Protein AF-A0A9E6ERJ8-F1 (afdb_monomer_lite)

pLDDT: mean 85.19, std 12.67, range [28.55, 97.19]

Sequence (272 aa):
MTNTEGKKEDPISENLYNPLEKAEEVSERLFLAITVMSLLLIVLTEVISTQFNHKELQTITSVLLVLNIIAIASSVALNLFIRLKLFPRAEDARRKDFVSKAFNVHLTSLRTKGYYNNEGHHPSTRIGLSVLENLLYTKRVLQSMIITIRIQALGWLIIFVSIILIRGSSLEVIYAISLVVFSENILVKWARMEWILDKAEKLFDDTYRILQLKLSDDELLPYAIDAFVDYEKDKATASILSSSKVFNKLQPSLDEEWEKIKTNLSRGITKS

Radius of gyration: 24.34 Å; chains: 1; bounding box: 64×36×71 Å

Foldseek 3Di:
DDDPPPPWFQVLCVVAVVVLVVLVVVLVVLLVVLLVLLLVLVVLVVCCVPPHVDPVSVVVSVVSVVVSVVSVVVSVVSVCCSLVPRLVVSLVQVVQQLVCLLVVHDRDPRHIPPALPQPAPHSLLSLLLNLLLVLLLVLQLLVVVLVVLVVQLVVLVVVLVVLVPDPPRDPSSNVSSCCVSPDCRHPVLNVLSVVLNVQSVVLSVVSLVLQQDPDDSVVSNVVSVVSVCSNSVSCSVSSDRRDPVSSVVCVVVSVVVSVVSLVVGPSSDDDD

Structure (mmCIF, N/CA/C/O backbone):
data_AF-A0A9E6ERJ8-F1
#
_entry.id   AF-A0A9E6ERJ8-F1
#
loop_
_atom_site.group_PDB
_atom_site.id
_atom_site.type_symbol
_atom_site.label_atom_id
_atom_site.label_alt_id
_atom_site.label_comp_id
_atom_site.label_asym_id
_atom_site.label_entity_id
_atom_site.label_seq_id
_atom_site.pdbx_PDB_ins_code
_atom_site.Cartn_x
_atom_site.Cartn_y
_atom_site.Cartn_z
_atom_site.occupancy
_atom_site.B_iso_or_equiv
_atom_site.auth_seq_id
_atom_site.auth_comp_id
_atom_site.auth_asym_id
_atom_site.auth_atom_id
_atom_site.pdbx_PDB_model_num
ATOM 1 N N . MET A 1 1 ? 36.459 15.770 -16.730 1.00 32.44 1 MET A N 1
ATOM 2 C CA . MET A 1 1 ? 35.251 16.617 -16.771 1.00 32.44 1 MET A CA 1
ATOM 3 C C . MET A 1 1 ? 34.353 16.144 -15.648 1.00 32.44 1 MET A C 1
ATOM 5 O O . MET A 1 1 ? 33.942 14.995 -15.650 1.00 32.44 1 MET A O 1
ATOM 9 N N . THR A 1 2 ? 34.222 16.962 -14.613 1.00 28.55 2 THR A N 1
ATOM 10 C CA . THR A 1 2 ? 33.497 16.659 -13.376 1.00 28.55 2 THR A CA 1
ATOM 11 C C . THR A 1 2 ? 32.003 16.561 -13.663 1.00 28.55 2 THR A C 1
ATOM 13 O O . THR A 1 2 ? 31.393 17.552 -14.063 1.00 28.55 2 THR A O 1
ATOM 16 N N . ASN A 1 3 ? 31.448 15.359 -13.484 1.00 33.62 3 ASN A N 1
ATOM 17 C CA . ASN A 1 3 ? 30.016 15.085 -13.534 1.00 33.62 3 ASN A CA 1
ATOM 18 C C . ASN A 1 3 ? 29.307 16.009 -12.540 1.00 33.62 3 ASN A C 1
ATOM 20 O O . ASN A 1 3 ? 29.475 15.892 -11.328 1.00 33.62 3 ASN A O 1
ATOM 24 N N . THR A 1 4 ? 28.536 16.953 -13.062 1.00 35.31 4 THR A N 1
ATOM 25 C CA . THR A 1 4 ? 27.504 17.627 -12.286 1.00 35.31 4 THR A CA 1
ATOM 26 C C . THR A 1 4 ? 26.370 16.621 -12.151 1.00 35.31 4 THR A C 1
ATOM 28 O O . THR A 1 4 ? 25.533 16.500 -13.040 1.00 35.31 4 THR A O 1
ATOM 31 N N . GLU A 1 5 ? 26.368 15.840 -11.069 1.00 43.59 5 GLU A N 1
ATOM 32 C CA . GLU A 1 5 ? 25.182 15.084 -10.668 1.00 43.59 5 GLU A CA 1
ATOM 33 C C . GLU A 1 5 ? 24.067 16.098 -10.391 1.00 43.59 5 GLU A C 1
ATOM 35 O O . GLU A 1 5 ? 23.985 16.717 -9.330 1.00 43.59 5 GLU A O 1
ATOM 40 N N . GLY A 1 6 ? 23.254 16.360 -11.416 1.00 49.47 6 GLY A N 1
ATOM 41 C CA . GLY A 1 6 ? 22.090 17.218 -11.307 1.00 49.47 6 GLY A CA 1
ATOM 42 C C . GLY A 1 6 ? 21.167 16.664 -10.229 1.00 49.47 6 GLY A C 1
ATOM 43 O O . GLY A 1 6 ? 20.819 15.484 -10.246 1.00 49.47 6 GLY A O 1
ATOM 44 N N . LYS A 1 7 ? 20.780 17.522 -9.283 1.00 55.53 7 LYS A N 1
ATOM 45 C CA . LYS A 1 7 ? 19.824 17.210 -8.216 1.00 55.53 7 LYS A CA 1
ATOM 46 C C . LYS A 1 7 ? 18.609 16.476 -8.810 1.00 55.53 7 LYS A C 1
ATOM 48 O O . LYS A 1 7 ? 17.955 17.018 -9.701 1.00 55.53 7 LYS A O 1
ATOM 53 N N . LYS A 1 8 ? 18.318 15.252 -8.340 1.00 70.19 8 LYS A N 1
ATOM 54 C CA . LYS A 1 8 ? 17.105 14.511 -8.732 1.00 70.19 8 LYS A CA 1
ATOM 55 C C . LYS A 1 8 ? 15.886 15.372 -8.365 1.00 70.19 8 LYS A C 1
ATOM 57 O O . LYS A 1 8 ? 15.748 15.783 -7.215 1.00 70.19 8 LYS A O 1
ATOM 62 N N . GLU A 1 9 ? 15.032 15.669 -9.341 1.00 77.62 9 GLU A N 1
ATOM 63 C CA . GLU A 1 9 ? 13.796 16.443 -9.148 1.00 77.62 9 GLU A CA 1
ATOM 64 C C . GLU A 1 9 ? 12.605 15.504 -9.363 1.00 77.62 9 GLU A C 1
ATOM 66 O O . GLU A 1 9 ? 12.466 14.925 -10.442 1.00 77.62 9 GLU A O 1
ATOM 71 N N . ASP A 1 10 ? 11.738 15.351 -8.358 1.00 82.50 10 ASP A N 1
ATOM 72 C CA . ASP A 1 10 ? 10.518 14.539 -8.457 1.00 82.50 10 ASP A CA 1
ATOM 73 C C . ASP A 1 10 ? 9.267 15.355 -8.068 1.00 82.50 10 ASP A C 1
ATOM 75 O O . ASP A 1 10 ? 8.730 15.211 -6.964 1.00 82.50 10 ASP A O 1
ATOM 79 N N . PRO A 1 11 ? 8.756 16.208 -8.980 1.00 84.12 11 PRO A N 1
ATOM 80 C CA . PRO A 1 11 ? 7.555 16.999 -8.725 1.00 84.12 11 PRO A CA 1
ATOM 81 C C . PRO A 1 11 ? 6.289 16.139 -8.604 1.00 84.12 11 PRO A C 1
ATOM 83 O O . PRO A 1 11 ? 5.278 16.620 -8.092 1.00 84.12 11 PRO A O 1
ATOM 86 N N . ILE A 1 12 ? 6.302 14.885 -9.073 1.00 84.12 12 ILE A N 1
ATOM 87 C CA . ILE A 1 12 ? 5.176 13.955 -8.915 1.00 84.12 12 ILE A CA 1
ATOM 88 C C . ILE A 1 12 ? 5.114 13.502 -7.457 1.00 84.12 12 ILE A C 1
ATOM 90 O O . ILE A 1 12 ? 4.042 13.524 -6.849 1.00 84.12 12 ILE A O 1
ATOM 94 N N . SER A 1 13 ? 6.261 13.143 -6.876 1.00 83.12 13 SER A N 1
ATOM 95 C CA . SER A 1 13 ? 6.344 12.810 -5.457 1.00 83.12 13 SER A CA 1
ATOM 96 C C . SER A 1 13 ? 5.915 13.990 -4.590 1.00 83.12 13 SER A C 1
ATOM 98 O O . SER A 1 13 ? 5.057 13.842 -3.722 1.00 83.12 13 SER A O 1
ATOM 100 N N . GLU A 1 14 ? 6.455 15.180 -4.862 1.00 84.62 14 GLU A N 1
ATOM 101 C CA . GLU A 1 14 ? 6.184 16.376 -4.062 1.00 84.62 14 GLU A CA 1
ATOM 102 C C . GLU A 1 14 ? 4.718 16.821 -4.115 1.00 84.62 14 GLU A C 1
ATOM 104 O O . GLU A 1 14 ? 4.123 17.102 -3.072 1.00 84.62 14 GLU A O 1
ATOM 109 N N . ASN A 1 15 ? 4.119 16.861 -5.309 1.00 87.31 15 ASN A N 1
ATOM 110 C CA . ASN A 1 15 ? 2.781 17.427 -5.492 1.00 87.31 15 ASN A CA 1
ATOM 111 C C . ASN A 1 15 ? 1.644 16.414 -5.320 1.00 87.31 15 ASN A C 1
ATOM 113 O O . ASN A 1 15 ? 0.512 16.830 -5.076 1.00 87.31 15 ASN A O 1
ATOM 117 N N . LEU A 1 16 ? 1.902 15.109 -5.486 1.00 89.44 16 LEU A N 1
ATOM 118 C CA . LEU A 1 16 ? 0.848 14.085 -5.503 1.00 89.44 16 LEU A CA 1
ATOM 119 C C . LEU A 1 16 ? 1.049 13.003 -4.439 1.00 89.44 16 LEU A C 1
ATOM 121 O O . LEU A 1 16 ? 0.115 12.750 -3.678 1.00 89.44 16 LEU A O 1
ATOM 125 N N . TYR A 1 17 ? 2.243 12.407 -4.326 1.00 88.12 17 TYR A N 1
ATOM 126 C CA . TYR A 1 17 ? 2.475 11.344 -3.334 1.00 88.12 17 TYR A CA 1
ATOM 127 C C . TYR A 1 17 ? 2.588 11.882 -1.900 1.00 88.12 17 TYR A C 1
ATOM 129 O O . TYR A 1 17 ? 2.021 11.278 -0.999 1.00 88.12 17 TYR A O 1
ATOM 137 N N . ASN A 1 18 ? 3.216 13.040 -1.664 1.00 89.00 18 ASN A N 1
ATOM 138 C CA . ASN A 1 18 ? 3.325 13.603 -0.310 1.00 89.00 18 ASN A CA 1
ATOM 139 C C . ASN A 1 18 ? 1.952 13.963 0.307 1.00 89.00 18 ASN A C 1
ATOM 141 O O . ASN A 1 18 ? 1.722 13.638 1.475 1.00 89.00 18 ASN A O 1
ATOM 145 N N . PRO A 1 19 ? 1.014 14.624 -0.408 1.00 90.38 19 PRO A N 1
ATOM 146 C CA . PRO A 1 19 ? -0.344 14.821 0.104 1.00 90.38 19 PRO A CA 1
ATOM 147 C C . PRO A 1 19 ? -1.107 13.510 0.315 1.00 90.38 19 PRO A C 1
ATOM 149 O O . PRO A 1 19 ? -1.861 13.402 1.279 1.00 90.38 19 PRO A O 1
ATOM 152 N N . LEU A 1 20 ? -0.902 12.523 -0.562 1.00 91.62 20 LEU A N 1
ATOM 153 C CA . LEU A 1 20 ? -1.493 11.191 -0.444 1.00 91.62 20 LEU A CA 1
ATOM 154 C C . LEU A 1 20 ? -0.989 10.458 0.812 1.00 91.62 20 LEU A C 1
ATOM 156 O O . LEU A 1 20 ? -1.810 9.981 1.587 1.00 91.62 20 LEU A O 1
ATOM 160 N N . GLU A 1 21 ? 0.321 10.462 1.075 1.00 90.50 21 GLU A N 1
ATOM 161 C CA . GLU A 1 21 ? 0.929 9.868 2.278 1.00 90.50 21 GLU A CA 1
ATOM 162 C C . GLU A 1 21 ? 0.386 10.530 3.551 1.00 90.50 21 GLU A C 1
ATOM 164 O O . GLU A 1 21 ? -0.022 9.847 4.486 1.00 90.50 21 GLU A O 1
ATOM 169 N N . LYS A 1 22 ? 0.270 11.865 3.566 1.00 91.06 22 LYS A N 1
ATOM 170 C CA . LYS A 1 22 ? -0.350 12.588 4.690 1.00 91.06 22 LYS A CA 1
ATOM 171 C C . LYS A 1 22 ? -1.818 12.208 4.894 1.00 91.06 22 LYS A C 1
ATOM 173 O O . LYS A 1 22 ? -2.257 12.094 6.036 1.00 91.06 22 LYS A O 1
ATOM 178 N N . ALA A 1 23 ? -2.585 12.045 3.817 1.00 92.75 23 ALA A N 1
ATOM 179 C CA . ALA A 1 23 ? -3.987 11.649 3.907 1.00 92.75 23 ALA A CA 1
ATOM 180 C C . ALA A 1 23 ? -4.137 10.220 4.456 1.00 92.75 23 ALA A C 1
ATOM 182 O O . ALA A 1 23 ? -5.002 9.992 5.303 1.00 92.75 23 ALA A O 1
ATOM 183 N N . GLU A 1 24 ? -3.274 9.285 4.041 1.00 90.56 24 GLU A N 1
ATOM 184 C CA . GLU A 1 24 ? -3.223 7.939 4.623 1.00 90.56 24 GLU A CA 1
ATOM 185 C C . GLU A 1 24 ? -2.832 7.972 6.105 1.00 90.56 24 GLU A C 1
ATOM 187 O O . GLU A 1 24 ? -3.537 7.379 6.918 1.00 90.56 24 GLU A O 1
ATOM 192 N N . GLU A 1 25 ? -1.802 8.737 6.494 1.00 90.69 25 GLU A N 1
ATOM 193 C CA . GLU A 1 25 ? -1.415 8.886 7.907 1.00 90.69 25 GLU A CA 1
ATOM 194 C C . GLU A 1 25 ? -2.577 9.430 8.768 1.00 90.69 25 GLU A C 1
ATOM 196 O O . GLU A 1 25 ? -2.789 8.981 9.897 1.00 90.69 25 GLU A O 1
ATOM 201 N N . VAL A 1 26 ? -3.354 10.393 8.253 1.00 93.19 26 VAL A N 1
ATOM 202 C CA . VAL A 1 26 ? -4.552 10.916 8.938 1.00 93.19 26 VAL A CA 1
ATOM 203 C C . VAL A 1 26 ? -5.647 9.853 9.027 1.00 93.19 26 VAL A C 1
ATOM 205 O O . VAL A 1 26 ? -6.258 9.713 10.088 1.00 93.19 26 VAL A O 1
ATOM 208 N N . SER A 1 27 ? -5.880 9.091 7.955 1.00 92.12 27 SER A N 1
ATOM 209 C CA . SER A 1 27 ? -6.861 8.001 7.940 1.00 92.12 27 SER A CA 1
ATOM 210 C C . SER A 1 27 ? -6.525 6.921 8.974 1.00 92.12 27 SER A C 1
ATOM 212 O O . SER A 1 27 ? -7.392 6.522 9.754 1.00 92.12 27 SER A O 1
ATOM 214 N N . GLU A 1 28 ? -5.254 6.518 9.066 1.00 89.62 28 GLU A N 1
ATOM 215 C CA . GLU A 1 28 ? -4.777 5.535 10.045 1.00 89.62 28 GLU A CA 1
ATOM 216 C C . GLU A 1 28 ? -4.959 6.025 11.492 1.00 89.62 28 GLU A C 1
ATOM 218 O O . GLU A 1 28 ? -5.452 5.286 12.348 1.00 89.62 28 GLU A O 1
ATOM 223 N N . ARG A 1 29 ? -4.629 7.294 11.778 1.00 91.69 29 ARG A N 1
ATOM 224 C CA . ARG A 1 29 ? -4.840 7.889 13.113 1.00 91.69 29 ARG A CA 1
ATOM 225 C C . ARG A 1 29 ? -6.318 7.997 13.469 1.00 91.69 29 ARG A C 1
ATOM 227 O O . ARG A 1 29 ? -6.689 7.721 14.609 1.00 91.69 29 ARG A O 1
ATOM 234 N N . LEU A 1 30 ? -7.157 8.385 12.510 1.00 92.69 30 LEU A N 1
ATOM 235 C CA . LEU A 1 30 ? -8.602 8.468 12.700 1.00 92.69 30 LEU A CA 1
ATOM 236 C C . LEU A 1 30 ? -9.193 7.085 12.994 1.00 92.69 30 LEU A C 1
ATOM 238 O O . LEU A 1 30 ? -9.986 6.950 13.921 1.00 92.69 30 LEU A O 1
ATOM 242 N N . PHE A 1 31 ? -8.759 6.050 12.272 1.00 90.62 31 PHE A N 1
ATOM 243 C CA . PHE A 1 31 ? -9.162 4.669 12.531 1.00 90.62 31 PHE A CA 1
ATOM 244 C C . PHE A 1 31 ? -8.784 4.204 13.945 1.00 90.62 31 PHE A C 1
ATOM 246 O O . PHE A 1 31 ? -9.606 3.597 14.638 1.00 90.62 31 PHE A O 1
ATOM 253 N N . LEU A 1 32 ? -7.570 4.523 14.407 1.00 88.94 32 LEU A N 1
ATOM 254 C CA . LEU A 1 32 ? -7.149 4.204 15.772 1.00 88.94 32 LEU A CA 1
ATOM 255 C C . LEU A 1 32 ? -8.014 4.933 16.812 1.00 88.94 32 LEU A C 1
ATOM 257 O O . LEU A 1 32 ? -8.473 4.310 17.767 1.00 88.94 32 LEU A O 1
ATOM 261 N N . ALA A 1 33 ? -8.282 6.226 16.611 1.00 91.81 33 ALA A N 1
ATOM 262 C CA . ALA A 1 33 ? -9.131 7.011 17.506 1.00 91.81 33 ALA A CA 1
ATOM 263 C C . ALA A 1 33 ? -10.563 6.451 17.585 1.00 91.81 33 ALA A C 1
ATOM 265 O O . ALA A 1 33 ? -11.098 6.300 18.682 1.00 91.81 33 ALA A O 1
ATOM 266 N N . ILE A 1 34 ? -11.150 6.077 16.443 1.00 92.00 34 ILE A N 1
ATOM 267 C CA . ILE A 1 34 ? -12.462 5.415 16.354 1.00 92.00 34 ILE A CA 1
ATOM 268 C C . ILE A 1 34 ? -12.449 4.089 17.110 1.00 92.00 34 ILE A C 1
ATOM 270 O O . ILE A 1 34 ? -13.371 3.800 17.870 1.00 92.00 34 ILE A O 1
ATOM 274 N N . THR A 1 35 ? -11.401 3.285 16.929 1.00 89.00 35 THR A N 1
ATOM 275 C CA . THR A 1 35 ? -11.266 1.983 17.590 1.00 89.00 35 THR A CA 1
ATOM 276 C C . THR A 1 35 ? -11.238 2.142 19.108 1.00 89.00 35 THR A C 1
ATOM 278 O O . THR A 1 35 ? -12.021 1.507 19.813 1.00 89.00 35 THR A O 1
ATOM 281 N N . VAL A 1 36 ? -10.391 3.041 19.617 1.00 90.12 36 VAL A N 1
ATOM 282 C CA . VAL A 1 36 ? -10.291 3.324 21.056 1.00 90.12 36 VAL A CA 1
ATOM 283 C C . VAL A 1 36 ? -11.614 3.867 21.597 1.00 90.12 36 VAL A C 1
ATOM 285 O O . VAL A 1 36 ? -12.097 3.381 22.615 1.00 90.12 36 VAL A O 1
ATOM 288 N N . MET A 1 37 ? -12.239 4.821 20.902 1.00 90.25 37 MET A N 1
ATOM 289 C CA . MET A 1 37 ? -13.529 5.388 21.305 1.00 90.25 37 MET A CA 1
ATOM 290 C C . MET A 1 37 ? -14.642 4.332 21.329 1.00 90.25 37 MET A C 1
ATOM 292 O O . MET A 1 37 ? -15.457 4.325 22.247 1.00 90.25 37 MET A O 1
ATOM 296 N N . SER A 1 38 ? -14.649 3.407 20.366 1.00 89.75 38 SER A N 1
ATOM 297 C CA . SER A 1 38 ? -15.620 2.310 20.298 1.00 89.75 38 SER A CA 1
ATOM 298 C C . SER A 1 38 ? -15.464 1.340 21.468 1.00 89.75 38 SER A C 1
ATOM 300 O O . SER A 1 38 ? -16.454 0.978 22.096 1.00 89.75 38 SER A O 1
ATOM 302 N N . LEU A 1 39 ? -14.229 0.967 21.813 1.00 86.69 39 LEU A N 1
ATOM 303 C CA . LEU A 1 39 ? -13.960 0.113 22.973 1.00 86.69 39 LEU A CA 1
ATOM 304 C C . LEU A 1 39 ? -14.333 0.809 24.290 1.00 86.69 39 LEU A C 1
ATOM 306 O O . LEU A 1 39 ? -14.952 0.192 25.153 1.00 86.69 39 LEU A O 1
ATOM 310 N N . LEU A 1 40 ? -14.017 2.102 24.429 1.00 88.06 40 LEU A N 1
ATOM 311 C CA . LEU A 1 40 ? -14.407 2.897 25.598 1.00 88.06 40 LEU A CA 1
ATOM 312 C C . LEU A 1 40 ? -15.930 2.968 25.759 1.00 88.06 40 LEU A C 1
ATOM 314 O O . LEU A 1 40 ? -16.428 2.836 26.873 1.00 88.06 40 LEU A O 1
ATOM 318 N N . LEU A 1 41 ? -16.673 3.142 24.662 1.00 89.19 41 LEU A N 1
ATOM 319 C CA . LEU A 1 41 ? -18.137 3.168 24.682 1.00 89.19 41 LEU A CA 1
ATOM 320 C C . LEU A 1 41 ? -18.744 1.855 25.186 1.00 89.19 41 LEU A C 1
ATOM 322 O O . LEU A 1 41 ? -19.710 1.902 25.946 1.00 89.19 41 LEU A O 1
ATOM 326 N N . ILE A 1 42 ? -18.174 0.706 24.811 1.00 86.62 42 ILE A N 1
ATOM 327 C CA . ILE A 1 42 ? -18.633 -0.607 25.293 1.00 86.62 42 ILE A CA 1
ATOM 328 C C . ILE A 1 42 ? -18.454 -0.693 26.812 1.00 86.62 42 ILE A C 1
ATOM 330 O O . ILE A 1 42 ? -19.415 -0.955 27.532 1.00 86.62 42 ILE A O 1
ATOM 334 N N . VAL A 1 43 ? -17.258 -0.362 27.311 1.00 83.44 43 VAL A N 1
ATOM 335 C CA . VAL A 1 43 ? -16.961 -0.394 28.753 1.00 83.44 43 VAL A CA 1
ATOM 336 C C . VAL A 1 43 ? -17.866 0.564 29.533 1.00 83.44 43 VAL A C 1
ATOM 338 O O . VAL A 1 43 ? -18.419 0.189 30.565 1.00 83.44 43 VAL A O 1
ATOM 341 N N . LEU A 1 44 ? -18.061 1.793 29.045 1.00 84.31 44 LEU A N 1
ATOM 342 C CA . LEU A 1 44 ? -18.938 2.771 29.696 1.00 84.31 44 LEU A CA 1
ATOM 343 C C . LEU A 1 44 ? -20.393 2.293 29.741 1.00 84.31 44 LEU A C 1
ATOM 345 O O . LEU A 1 44 ? -21.057 2.460 30.764 1.00 84.31 44 LEU A O 1
ATOM 349 N N . THR A 1 45 ? -20.879 1.673 28.666 1.00 82.25 45 THR A N 1
ATOM 350 C CA . THR A 1 45 ? -22.250 1.148 28.597 1.00 82.25 45 THR A CA 1
ATOM 351 C C . THR A 1 45 ? -22.454 0.010 29.599 1.00 82.25 45 THR A C 1
ATOM 353 O O . THR A 1 45 ? -23.452 -0.004 30.322 1.00 82.25 45 THR A O 1
ATOM 356 N N . GLU A 1 46 ? -21.479 -0.891 29.721 1.00 78.69 46 GLU A N 1
ATOM 357 C CA . GLU A 1 46 ? -21.516 -1.994 30.685 1.00 78.69 46 GLU A CA 1
ATOM 358 C C . GLU A 1 46 ? -21.493 -1.487 32.141 1.00 78.69 46 GLU A C 1
ATOM 360 O O . GLU A 1 46 ? -22.311 -1.912 32.964 1.00 78.69 46 GLU A O 1
ATOM 365 N N . VAL A 1 47 ? -20.652 -0.495 32.458 1.00 74.44 47 VAL A N 1
ATOM 366 C CA . VAL A 1 47 ? -20.602 0.146 33.790 1.00 74.44 47 VAL A CA 1
ATOM 367 C C . VAL A 1 47 ? -21.922 0.846 34.139 1.00 74.44 47 VAL A C 1
ATOM 369 O O . VAL A 1 47 ? -22.420 0.709 35.260 1.00 74.44 47 VAL A O 1
ATOM 372 N N . ILE A 1 48 ? -22.525 1.568 33.188 1.00 74.19 48 ILE A N 1
ATOM 373 C CA . ILE A 1 48 ? -23.825 2.230 33.389 1.00 74.19 48 ILE A CA 1
ATOM 374 C C . ILE A 1 48 ? -24.915 1.195 33.675 1.00 74.19 48 ILE A C 1
ATOM 376 O O . ILE A 1 48 ? -25.721 1.394 34.583 1.00 74.19 48 ILE A O 1
ATOM 380 N N . SER A 1 49 ? -24.923 0.081 32.936 1.00 70.00 49 SER A N 1
ATOM 381 C CA . SER A 1 49 ? -25.927 -0.974 33.107 1.00 70.00 49 SER A CA 1
ATOM 382 C C . SER A 1 49 ? -25.852 -1.681 34.467 1.00 70.00 49 SER A C 1
ATOM 384 O O . SER A 1 49 ? -26.870 -2.166 34.957 1.00 70.00 49 SER A O 1
ATOM 386 N N . THR A 1 50 ? -24.671 -1.716 35.096 1.00 69.56 50 THR A N 1
ATOM 387 C CA . THR A 1 50 ? -24.409 -2.528 36.294 1.00 69.56 50 THR A CA 1
ATOM 388 C C . THR A 1 50 ? -24.372 -1.743 37.602 1.00 69.56 50 THR A C 1
ATOM 390 O O . THR A 1 50 ? -24.724 -2.313 38.633 1.00 69.56 50 THR A O 1
ATOM 393 N N . GLN A 1 51 ? -23.957 -0.468 37.606 1.00 61.94 51 GLN A N 1
ATOM 394 C CA . GLN A 1 51 ? -23.681 0.238 38.869 1.00 61.94 51 GLN A CA 1
ATOM 395 C C . GLN A 1 51 ? -24.404 1.570 39.076 1.00 61.94 51 GLN A C 1
ATOM 397 O O . GLN A 1 51 ? -24.586 1.967 40.226 1.00 61.94 51 GLN A O 1
ATOM 402 N N . PHE A 1 52 ? -24.847 2.267 38.025 1.00 59.91 52 PHE A N 1
ATOM 403 C CA . PHE A 1 52 ? -25.291 3.654 38.181 1.00 59.91 52 PHE A CA 1
ATOM 404 C C . PHE A 1 52 ? -26.389 4.056 37.192 1.00 59.91 52 PHE A C 1
ATOM 406 O O . PHE A 1 52 ? -26.128 4.337 36.025 1.00 59.91 52 PHE A O 1
ATOM 413 N N . ASN A 1 53 ? -27.621 4.217 37.684 1.00 64.06 53 ASN A N 1
ATOM 414 C CA . ASN A 1 53 ? -28.728 4.797 36.913 1.00 64.06 53 ASN A CA 1
ATOM 415 C C . ASN A 1 53 ? -28.647 6.343 36.889 1.00 64.06 53 ASN A C 1
ATOM 417 O O . ASN A 1 53 ? -29.603 7.051 37.210 1.00 64.06 53 ASN A O 1
ATOM 421 N N . HIS A 1 54 ? -27.464 6.886 36.584 1.00 71.19 54 HIS A N 1
ATOM 422 C CA . HIS A 1 54 ? -27.219 8.327 36.537 1.00 71.19 54 HIS A CA 1
ATOM 423 C C . HIS A 1 54 ? -27.512 8.877 35.136 1.00 71.19 54 HIS A C 1
ATOM 425 O O . HIS A 1 54 ? -26.820 8.577 34.163 1.00 71.19 54 HIS A O 1
ATOM 431 N N . LYS A 1 55 ? -28.523 9.747 35.049 1.00 80.56 55 LYS A N 1
ATOM 432 C CA . LYS A 1 55 ? -28.980 10.408 33.813 1.00 80.56 55 LYS A CA 1
ATOM 433 C C . LYS A 1 55 ? -27.865 11.173 33.072 1.00 80.56 55 LYS A C 1
ATOM 435 O O . LYS A 1 55 ? -27.877 11.265 31.845 1.00 80.56 55 LYS A O 1
ATOM 440 N N . GLU A 1 56 ? -26.883 11.695 33.804 1.00 79.50 56 GLU A N 1
ATOM 441 C CA . GLU A 1 56 ? -25.725 12.404 33.242 1.00 79.50 56 GLU A CA 1
ATOM 442 C C . GLU A 1 56 ? -24.797 11.467 32.452 1.00 79.50 56 GLU A C 1
ATOM 444 O O . GLU A 1 56 ? -24.450 11.770 31.310 1.00 79.50 56 GLU A O 1
ATOM 449 N N . LEU A 1 57 ? -24.475 10.286 32.994 1.00 78.88 57 LEU A N 1
ATOM 450 C CA . LEU A 1 57 ? -23.637 9.284 32.320 1.00 78.88 57 LEU A CA 1
ATOM 451 C C . LEU A 1 57 ? -24.294 8.744 31.039 1.00 78.88 57 LEU A C 1
ATOM 453 O O . LEU A 1 57 ? -23.618 8.553 30.026 1.00 78.88 57 LEU A O 1
ATOM 457 N N . GLN A 1 58 ? -25.619 8.568 31.047 1.00 82.19 58 GLN A N 1
ATOM 458 C CA . GLN A 1 58 ? -26.383 8.190 29.849 1.00 82.19 58 GLN A CA 1
ATOM 459 C C . GLN A 1 58 ? -26.308 9.267 28.757 1.00 82.19 58 GLN A C 1
ATOM 461 O O . GLN A 1 58 ? -26.154 8.954 27.573 1.00 82.19 58 GLN A O 1
ATOM 466 N N . THR A 1 59 ? -26.366 10.543 29.153 1.00 86.38 59 THR A N 1
ATOM 467 C CA . THR A 1 59 ? -26.261 11.677 28.224 1.00 86.38 59 THR A CA 1
ATOM 468 C C . THR A 1 59 ? -24.867 11.736 27.599 1.00 86.38 59 THR A C 1
ATOM 470 O O . THR A 1 59 ? -24.750 11.812 26.377 1.00 86.38 59 THR A O 1
ATOM 473 N N . ILE A 1 60 ? -23.808 11.619 28.409 1.00 86.62 60 ILE A N 1
ATOM 474 C CA . ILE A 1 60 ? -22.414 11.602 27.933 1.00 86.62 60 ILE A CA 1
ATOM 475 C C . ILE A 1 60 ? -22.188 10.449 26.947 1.00 86.62 60 ILE A C 1
ATOM 477 O O . ILE A 1 60 ? -21.641 10.662 25.866 1.00 86.62 60 ILE A O 1
ATOM 481 N N . THR A 1 61 ? -22.658 9.246 27.279 1.00 86.88 61 THR A N 1
ATOM 482 C CA . THR A 1 61 ? -22.502 8.058 26.422 1.00 86.88 61 THR A CA 1
ATOM 483 C C . THR A 1 61 ? -23.219 8.229 25.085 1.00 86.88 61 THR A C 1
ATOM 485 O O . THR A 1 61 ? -22.659 7.908 24.039 1.00 86.88 61 THR A O 1
ATOM 488 N N . SER A 1 62 ? -24.418 8.820 25.092 1.00 88.38 62 SER A N 1
ATOM 489 C CA . SER A 1 62 ? -25.171 9.117 23.866 1.00 88.38 62 SER A CA 1
ATOM 490 C C . SER A 1 62 ? -24.441 10.126 22.973 1.00 88.38 62 SER A C 1
ATOM 492 O O . SER A 1 62 ? -24.358 9.935 21.761 1.00 88.38 62 SER A O 1
ATOM 494 N N . VAL A 1 63 ? -23.863 11.180 23.561 1.00 91.31 63 VAL A N 1
ATOM 495 C CA . VAL A 1 63 ? -23.063 12.169 22.820 1.00 91.31 63 VAL A CA 1
ATOM 496 C C . VAL A 1 63 ? -21.816 11.520 22.216 1.00 91.31 63 VAL A C 1
ATOM 498 O O . VAL A 1 63 ? -21.544 11.708 21.031 1.00 91.31 63 VAL A O 1
ATOM 501 N N . LEU A 1 64 ? -21.082 10.720 22.995 1.00 91.38 64 LEU A N 1
ATOM 502 C CA . LEU A 1 64 ? -19.901 9.999 22.514 1.00 91.38 64 LEU A CA 1
ATOM 503 C C . LEU A 1 64 ? -20.245 9.019 21.384 1.00 91.38 64 LEU A C 1
ATOM 505 O O . LEU A 1 64 ? -19.494 8.925 20.416 1.00 91.38 64 LEU A O 1
ATOM 509 N N . LEU A 1 65 ? -21.392 8.340 21.463 1.00 91.44 65 LEU A N 1
ATOM 510 C CA . LEU A 1 65 ? -21.874 7.461 20.399 1.00 91.44 65 LEU A CA 1
ATOM 511 C C . LEU A 1 65 ? -22.116 8.236 19.097 1.00 91.44 65 LEU A C 1
ATOM 513 O O . LEU A 1 65 ? -21.640 7.820 18.042 1.00 91.44 65 LEU A O 1
ATOM 517 N N . VAL A 1 66 ? -22.806 9.380 19.163 1.00 94.19 66 VAL A N 1
ATOM 518 C CA . VAL A 1 66 ? -23.049 10.234 17.987 1.00 94.19 66 VAL A CA 1
ATOM 519 C C . VAL A 1 66 ? -21.731 10.722 17.383 1.00 94.19 66 VAL A C 1
ATOM 521 O O . VAL A 1 66 ? -21.549 10.644 16.167 1.00 94.19 66 VAL A O 1
ATOM 524 N N . LEU A 1 67 ? -20.784 11.170 18.214 1.00 94.44 67 LEU A N 1
ATOM 525 C CA . LEU A 1 67 ? -19.458 11.589 17.751 1.00 94.44 67 LEU A CA 1
ATOM 526 C C . LEU A 1 67 ? -18.694 10.442 17.079 1.00 94.44 67 LEU A C 1
ATOM 528 O O . LEU A 1 67 ? -18.076 10.656 16.037 1.00 94.44 67 LEU A O 1
ATOM 532 N N . ASN A 1 68 ? -18.775 9.227 17.625 1.00 92.44 68 ASN A N 1
ATOM 533 C CA . ASN A 1 68 ? -18.141 8.051 17.037 1.00 92.44 68 ASN A CA 1
ATOM 534 C C . ASN A 1 68 ? -18.748 7.707 15.665 1.00 92.44 68 ASN A C 1
ATOM 536 O O . ASN A 1 68 ? -18.019 7.490 14.701 1.00 92.44 68 ASN A O 1
ATOM 540 N N . ILE A 1 69 ? -20.078 7.755 15.528 1.00 93.12 69 ILE A N 1
ATOM 541 C CA . ILE A 1 69 ? -20.758 7.537 14.239 1.00 93.12 69 ILE A CA 1
ATOM 542 C C . ILE A 1 69 ? -20.300 8.566 13.195 1.00 93.12 69 ILE A C 1
ATOM 544 O O . ILE A 1 69 ? -19.982 8.200 12.061 1.00 93.12 69 ILE A O 1
ATOM 548 N N . ILE A 1 70 ? -20.211 9.845 13.574 1.00 95.56 70 ILE A N 1
ATOM 549 C CA . ILE A 1 70 ? -19.707 10.910 12.692 1.00 95.56 70 ILE A CA 1
ATOM 550 C C . ILE A 1 70 ? -18.246 10.645 12.303 1.00 95.56 70 ILE A C 1
ATOM 552 O O . ILE A 1 70 ? -17.882 10.808 11.135 1.00 95.56 70 ILE A O 1
ATOM 556 N N . ALA A 1 71 ? -17.408 10.210 13.247 1.00 94.12 71 ALA A N 1
ATOM 557 C CA . ALA A 1 71 ? -16.012 9.874 12.985 1.00 94.12 71 ALA A CA 1
ATOM 558 C C . ALA A 1 71 ? -15.880 8.694 12.007 1.00 94.12 71 ALA A C 1
ATOM 560 O O . ALA A 1 71 ? -15.104 8.782 11.054 1.00 94.12 71 ALA A O 1
ATOM 561 N N . ILE A 1 72 ? -16.682 7.636 12.174 1.00 92.56 72 ILE A N 1
ATOM 562 C CA . ILE A 1 72 ? -16.742 6.490 11.253 1.00 92.56 72 ILE A CA 1
ATOM 563 C C . ILE A 1 72 ? -17.138 6.951 9.849 1.00 92.56 72 ILE A C 1
ATOM 565 O O . ILE A 1 72 ? -16.431 6.651 8.886 1.00 92.56 72 ILE A O 1
ATOM 569 N N . ALA A 1 73 ? -18.218 7.727 9.719 1.00 93.81 73 ALA A N 1
ATOM 570 C CA . ALA A 1 73 ? -18.659 8.253 8.427 1.00 93.81 73 ALA A CA 1
ATOM 571 C C . ALA A 1 73 ? -17.574 9.116 7.758 1.00 93.81 73 ALA A C 1
ATOM 573 O O . ALA A 1 73 ? -17.313 8.983 6.560 1.00 93.81 73 ALA A O 1
ATOM 574 N N . SER A 1 74 ? -16.887 9.949 8.544 1.00 94.00 74 SER A N 1
ATOM 575 C CA . SER A 1 74 ? -15.774 10.782 8.075 1.00 94.00 74 SER A CA 1
ATOM 576 C C . SER A 1 74 ? -14.585 9.937 7.607 1.00 94.00 74 SER A C 1
ATOM 578 O O . SER A 1 74 ? -13.990 10.233 6.572 1.00 94.00 74 SER A O 1
ATOM 580 N N . SER A 1 75 ? -14.264 8.856 8.325 1.00 92.81 75 SER A N 1
ATOM 581 C CA . SER A 1 75 ? -13.207 7.912 7.949 1.00 92.81 75 SER A CA 1
ATOM 582 C C . SER A 1 75 ? -13.528 7.195 6.638 1.00 92.81 75 SER A C 1
ATOM 584 O O . SER A 1 75 ? -12.667 7.100 5.763 1.00 92.81 75 SER A O 1
ATOM 586 N N . VAL A 1 76 ? -14.775 6.754 6.446 1.00 92.44 76 VAL A N 1
ATOM 587 C CA . VAL A 1 76 ? -15.220 6.145 5.183 1.00 92.44 76 VAL A CA 1
ATOM 588 C C . VAL A 1 76 ? -15.106 7.144 4.029 1.00 92.44 76 VAL A C 1
ATOM 590 O O . VAL A 1 76 ? -14.522 6.818 2.996 1.00 92.44 76 VAL A O 1
ATOM 593 N N . ALA A 1 77 ? -15.597 8.374 4.204 1.00 94.50 77 ALA A N 1
ATOM 594 C CA . ALA A 1 77 ? -15.510 9.413 3.179 1.00 94.50 77 ALA A CA 1
ATOM 595 C C . ALA A 1 77 ? -14.054 9.747 2.808 1.00 94.50 77 ALA A C 1
ATOM 597 O O . ALA A 1 77 ? -13.727 9.849 1.623 1.00 94.50 77 ALA A O 1
ATOM 598 N N . LEU A 1 78 ? -13.168 9.861 3.804 1.00 94.12 78 LEU A N 1
ATOM 599 C CA . LEU A 1 78 ? -11.740 10.093 3.591 1.00 94.12 78 LEU A CA 1
ATOM 600 C C . LEU A 1 78 ? -11.093 8.938 2.817 1.00 94.12 78 LEU A C 1
ATOM 602 O O . LEU A 1 78 ? -10.396 9.184 1.835 1.00 94.12 78 LEU A O 1
ATOM 606 N N . ASN A 1 79 ? -11.358 7.687 3.202 1.00 91.06 79 ASN A N 1
ATOM 607 C CA . ASN A 1 79 ? -10.821 6.516 2.505 1.00 91.06 79 ASN A CA 1
ATOM 608 C C . ASN A 1 79 ? -11.313 6.428 1.055 1.00 91.06 79 ASN A C 1
ATOM 610 O O . ASN A 1 79 ? -10.519 6.162 0.153 1.00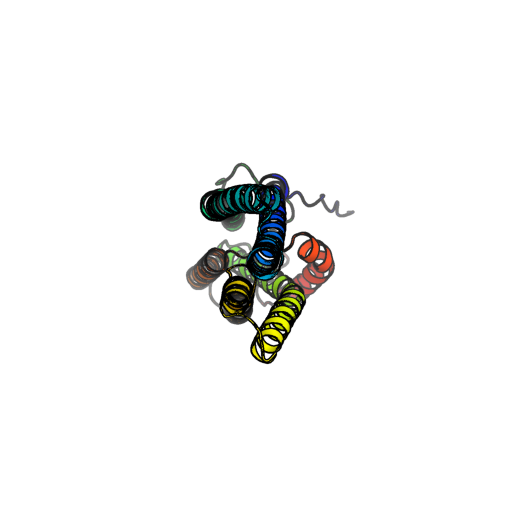 91.06 79 ASN A O 1
ATOM 614 N N . LEU A 1 80 ? -12.590 6.724 0.796 1.00 92.62 80 LEU A N 1
ATOM 615 C CA . LEU A 1 80 ? -13.115 6.802 -0.570 1.00 92.62 80 LEU A CA 1
ATOM 616 C C . LEU A 1 80 ? -12.431 7.910 -1.375 1.00 92.62 80 LEU A C 1
ATOM 618 O O . LEU A 1 80 ? -12.065 7.693 -2.528 1.00 92.62 80 LEU A O 1
ATOM 622 N N . PHE A 1 81 ? -12.209 9.082 -0.780 1.00 93.94 81 PHE A N 1
ATOM 623 C CA . PHE A 1 81 ? -11.498 10.173 -1.443 1.00 93.94 81 PHE A CA 1
ATOM 624 C C . PHE A 1 81 ? -10.045 9.800 -1.770 1.00 93.94 81 PHE A C 1
ATOM 626 O O . PHE A 1 81 ? -9.583 10.031 -2.891 1.00 93.94 81 PHE A O 1
ATOM 633 N N . ILE A 1 82 ? -9.341 9.158 -0.835 1.00 92.00 82 ILE A N 1
ATOM 634 C CA . ILE A 1 82 ? -7.985 8.642 -1.049 1.00 92.00 82 ILE A CA 1
ATOM 635 C C . ILE A 1 82 ? -7.977 7.654 -2.224 1.00 92.00 82 ILE A C 1
ATOM 637 O O . ILE A 1 82 ? -7.254 7.876 -3.198 1.00 92.00 82 ILE A O 1
ATOM 641 N N . ARG A 1 83 ? -8.823 6.615 -2.181 1.00 88.88 83 ARG A N 1
ATOM 642 C CA . ARG A 1 83 ? -8.826 5.527 -3.175 1.00 88.88 83 ARG A CA 1
ATOM 643 C C . ARG A 1 83 ? -9.335 5.943 -4.551 1.00 88.88 83 ARG A C 1
ATOM 645 O O . ARG A 1 83 ? -8.826 5.456 -5.553 1.00 88.88 83 ARG A O 1
ATOM 652 N N . LEU A 1 84 ? -10.327 6.829 -4.624 1.00 90.81 84 LEU A N 1
ATOM 653 C CA . LEU A 1 84 ? -10.981 7.186 -5.889 1.00 90.81 84 LEU A CA 1
ATOM 654 C C . LEU A 1 84 ? -10.425 8.460 -6.529 1.00 90.81 84 LEU A C 1
ATOM 656 O O . LEU A 1 84 ? -10.698 8.713 -7.704 1.00 90.81 84 LEU A O 1
ATOM 660 N N . LYS A 1 85 ? -9.683 9.292 -5.784 1.00 91.81 85 LYS A N 1
ATOM 661 C CA . LYS A 1 85 ? -9.160 10.569 -6.297 1.00 91.81 85 LYS A CA 1
ATOM 662 C C . LYS A 1 85 ? -7.658 10.713 -6.143 1.00 91.81 85 LYS A C 1
ATOM 664 O O . LYS A 1 85 ? -6.991 10.947 -7.147 1.00 91.81 85 LYS A O 1
ATOM 669 N N . LEU A 1 86 ? -7.124 10.608 -4.927 1.00 91.19 86 LEU A N 1
ATOM 670 C CA . LEU A 1 86 ? -5.706 10.901 -4.694 1.00 91.19 86 LEU A CA 1
ATOM 671 C C . LEU A 1 86 ? -4.799 9.824 -5.294 1.00 91.19 86 LEU A C 1
ATOM 673 O O . LEU A 1 86 ? -3.901 10.150 -6.070 1.00 91.19 86 LEU A O 1
ATOM 677 N N . PHE A 1 87 ? -5.084 8.555 -5.000 1.00 89.81 87 PHE A N 1
ATOM 678 C CA . PHE A 1 87 ? -4.280 7.428 -5.468 1.00 89.81 87 PHE A CA 1
ATOM 679 C C . PHE A 1 87 ? -4.268 7.316 -7.005 1.00 89.81 87 PHE A C 1
ATOM 681 O O . PHE A 1 87 ? -3.182 7.356 -7.587 1.00 89.81 87 PHE A O 1
ATOM 688 N N . PRO A 1 88 ? -5.422 7.310 -7.714 1.00 90.75 88 PRO A N 1
ATOM 689 C CA . PRO A 1 88 ? -5.420 7.193 -9.172 1.00 90.75 88 PRO A CA 1
ATOM 690 C C . PRO A 1 88 ? -4.753 8.385 -9.862 1.00 90.75 88 PRO A C 1
ATOM 692 O O . PRO A 1 88 ? -4.144 8.224 -10.915 1.00 90.75 88 PRO A O 1
ATOM 695 N N . ARG A 1 89 ? -4.837 9.585 -9.272 1.00 90.81 89 ARG A N 1
ATOM 696 C CA . ARG A 1 89 ? -4.187 10.786 -9.808 1.00 90.81 89 ARG A CA 1
ATOM 697 C C . ARG A 1 89 ? -2.663 10.713 -9.697 1.00 90.81 89 ARG A C 1
ATOM 699 O O . ARG A 1 89 ? -1.981 11.136 -10.629 1.00 90.81 89 ARG A O 1
ATOM 706 N N . ALA A 1 90 ? -2.140 10.210 -8.579 1.00 90.31 90 ALA A N 1
ATOM 707 C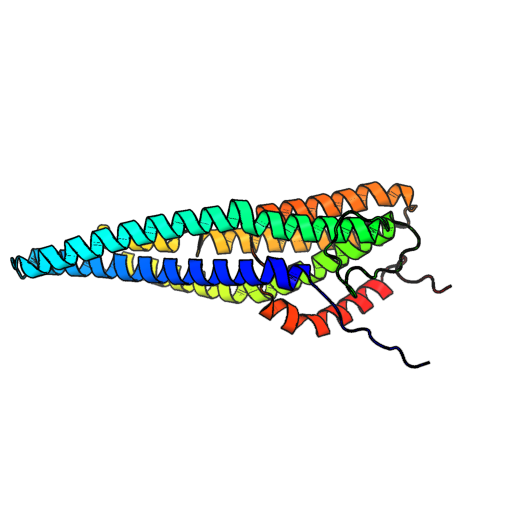 CA . ALA A 1 90 ? -0.703 10.023 -8.384 1.00 90.31 90 ALA A CA 1
ATOM 708 C C . ALA A 1 90 ? -0.143 8.964 -9.350 1.00 90.31 90 ALA A C 1
ATOM 710 O O . ALA A 1 90 ? 0.831 9.235 -10.055 1.00 90.31 90 ALA A O 1
ATOM 711 N N . GLU A 1 91 ? -0.813 7.812 -9.455 1.00 89.19 91 GLU A N 1
ATOM 712 C CA . GLU A 1 91 ? -0.415 6.734 -10.370 1.00 89.19 91 GLU A CA 1
ATOM 713 C C . GLU A 1 91 ? -0.522 7.156 -11.843 1.00 89.19 91 GLU A C 1
ATOM 715 O O . GLU A 1 91 ? 0.403 6.918 -12.614 1.00 89.19 91 GLU A O 1
ATOM 720 N N . ASP A 1 92 ? -1.589 7.856 -12.253 1.00 90.62 92 ASP A N 1
ATOM 721 C CA . ASP A 1 92 ? -1.722 8.336 -13.637 1.00 90.62 92 ASP A CA 1
ATOM 722 C C . ASP A 1 92 ? -0.593 9.299 -14.029 1.00 90.62 92 ASP A C 1
ATOM 724 O O . ASP A 1 92 ? -0.038 9.194 -15.125 1.00 90.62 92 ASP A O 1
ATOM 728 N N . ALA A 1 93 ? -0.204 10.206 -13.128 1.00 90.31 93 ALA A N 1
ATOM 729 C CA . ALA A 1 93 ? 0.922 11.103 -13.367 1.00 90.31 93 ALA A CA 1
ATOM 730 C C . ALA A 1 93 ? 2.246 10.333 -13.501 1.00 90.31 93 ALA A C 1
ATOM 732 O O . ALA A 1 93 ? 3.007 10.599 -14.435 1.00 90.31 93 ALA A O 1
ATOM 733 N N . ARG A 1 94 ? 2.503 9.356 -12.617 1.00 89.38 94 ARG A N 1
ATOM 734 C CA . ARG A 1 94 ? 3.720 8.528 -12.650 1.00 89.38 94 ARG A CA 1
ATOM 735 C C . ARG A 1 94 ? 3.792 7.679 -13.921 1.00 89.38 94 ARG A C 1
ATOM 737 O O . ARG A 1 94 ? 4.820 7.679 -14.594 1.00 89.38 94 ARG A O 1
ATOM 744 N N . ARG A 1 95 ? 2.684 7.046 -14.308 1.00 90.44 95 ARG A N 1
ATOM 745 C CA . ARG A 1 95 ? 2.566 6.262 -15.543 1.00 90.44 95 ARG A CA 1
ATOM 746 C C . ARG A 1 95 ? 2.803 7.117 -16.789 1.00 90.44 95 ARG A C 1
ATOM 748 O O . ARG A 1 95 ? 3.522 6.706 -17.697 1.00 90.44 95 ARG A O 1
ATOM 755 N N . LYS A 1 96 ? 2.236 8.328 -16.846 1.00 90.69 96 LYS A N 1
ATOM 756 C CA . LYS A 1 96 ? 2.458 9.258 -17.967 1.00 90.69 96 LYS A CA 1
ATOM 757 C C . LYS A 1 96 ? 3.909 9.721 -18.063 1.00 90.69 96 LYS A C 1
ATOM 759 O O . LYS A 1 96 ? 4.405 9.865 -19.180 1.00 90.69 96 LYS A O 1
ATOM 764 N N . ASP A 1 97 ? 4.586 9.950 -16.939 1.00 89.38 97 ASP A N 1
ATOM 765 C CA . ASP A 1 97 ? 6.017 10.285 -16.918 1.00 89.38 97 ASP A CA 1
ATOM 766 C C . ASP A 1 97 ? 6.877 9.105 -17.390 1.00 89.38 97 ASP A C 1
ATOM 768 O O . ASP A 1 97 ? 7.742 9.289 -18.247 1.00 89.38 97 ASP A O 1
ATOM 772 N N . PHE A 1 98 ? 6.564 7.884 -16.940 1.00 89.69 98 PHE A N 1
ATOM 773 C CA . PHE A 1 98 ? 7.213 6.659 -17.413 1.00 89.69 98 PHE A CA 1
ATOM 774 C C . PHE A 1 98 ? 7.120 6.524 -18.940 1.00 89.69 98 PHE A C 1
ATOM 776 O O . PHE A 1 98 ? 8.140 6.464 -19.627 1.00 89.69 98 PHE A O 1
ATOM 783 N N . VAL A 1 99 ? 5.899 6.548 -19.492 1.00 88.94 99 VAL A N 1
ATOM 784 C CA . VAL A 1 99 ? 5.669 6.401 -20.941 1.00 88.94 99 VAL A CA 1
ATOM 785 C C . VAL A 1 99 ? 6.315 7.554 -21.715 1.00 88.94 99 VAL A C 1
ATOM 787 O O . VAL A 1 99 ? 6.929 7.330 -22.759 1.00 88.94 99 VAL A O 1
ATOM 790 N N . SER A 1 100 ? 6.246 8.781 -21.181 1.00 87.31 100 SER A N 1
ATOM 791 C CA . SER A 1 100 ? 6.905 9.952 -21.772 1.00 87.31 100 SER A CA 1
ATOM 792 C C . SER A 1 100 ? 8.402 9.731 -21.961 1.00 87.31 100 SER A C 1
ATOM 794 O O . SER A 1 100 ? 8.939 10.065 -23.014 1.00 87.31 100 SER A O 1
ATOM 796 N N . LYS A 1 101 ? 9.086 9.147 -20.975 1.00 84.50 10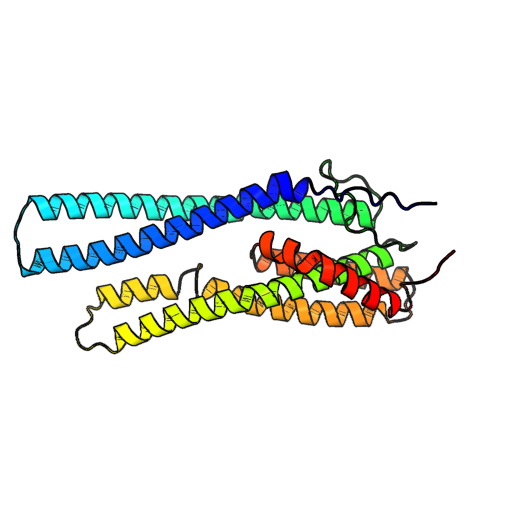1 LYS A N 1
ATOM 797 C CA . LYS A 1 101 ? 10.531 8.901 -21.053 1.00 84.50 101 LYS A CA 1
ATOM 798 C C . LYS A 1 101 ? 10.876 7.689 -21.899 1.00 84.50 101 LYS A C 1
ATOM 800 O O . LYS A 1 101 ? 11.783 7.762 -22.724 1.00 84.50 101 LYS A O 1
ATOM 805 N N . ALA A 1 102 ? 10.110 6.614 -21.764 1.00 85.25 102 ALA A N 1
ATOM 806 C CA . ALA A 1 102 ? 10.339 5.387 -22.509 1.00 85.25 102 ALA A CA 1
ATOM 807 C C . ALA A 1 102 ? 10.229 5.585 -24.033 1.00 85.25 102 ALA A C 1
ATOM 809 O O . ALA A 1 102 ? 11.019 5.015 -24.790 1.00 85.25 102 ALA A O 1
ATOM 810 N N . PHE A 1 103 ? 9.307 6.443 -24.484 1.00 84.62 103 PHE A N 1
ATOM 811 C CA . PHE A 1 103 ? 9.106 6.772 -25.901 1.00 84.62 103 PHE A CA 1
ATOM 812 C C . PHE A 1 103 ? 9.660 8.140 -26.318 1.00 84.62 103 PHE A C 1
ATOM 814 O O . PHE A 1 103 ? 9.598 8.483 -27.493 1.00 84.62 103 PHE A O 1
ATOM 821 N N . ASN A 1 104 ? 10.233 8.911 -25.390 1.00 83.19 104 ASN A N 1
ATOM 822 C CA . ASN A 1 104 ? 10.695 10.283 -25.626 1.00 83.19 104 ASN A CA 1
ATOM 823 C C . ASN A 1 104 ? 9.596 11.216 -26.193 1.00 83.19 104 ASN A C 1
ATOM 825 O O . ASN A 1 104 ? 9.816 11.981 -27.130 1.00 83.19 104 ASN A O 1
ATOM 829 N N . VAL A 1 105 ? 8.395 11.148 -25.612 1.00 85.31 105 VAL A N 1
ATOM 830 C CA . VAL A 1 105 ? 7.212 11.947 -25.983 1.00 85.31 105 VAL A CA 1
ATOM 831 C C . VAL A 1 105 ? 6.735 12.817 -24.817 1.00 85.31 105 VAL A C 1
ATOM 833 O O . VAL A 1 105 ? 7.097 12.601 -23.661 1.00 85.31 105 VAL A O 1
ATOM 836 N N . HIS A 1 106 ? 5.920 13.834 -25.096 1.00 83.25 106 HIS A N 1
ATOM 837 C CA . HIS A 1 106 ? 5.417 14.774 -24.087 1.00 83.25 106 HIS A CA 1
ATOM 838 C C . HIS A 1 106 ? 3.956 14.461 -23.722 1.00 83.25 106 HIS A C 1
ATOM 840 O O . HIS A 1 106 ? 3.047 15.003 -24.341 1.00 83.25 106 HIS A O 1
ATOM 846 N N . LEU A 1 107 ? 3.720 13.598 -22.721 1.00 83.50 107 LEU A N 1
ATOM 847 C CA . LEU A 1 107 ? 2.359 13.253 -22.254 1.00 83.50 107 LEU A CA 1
ATOM 848 C C . LEU A 1 107 ? 1.958 13.922 -20.930 1.00 83.50 107 LEU A C 1
ATOM 850 O O . LEU A 1 107 ? 0.795 13.854 -20.533 1.00 83.50 107 LEU A O 1
ATOM 854 N N . THR A 1 108 ? 2.901 14.541 -20.218 1.00 82.19 108 THR A N 1
ATOM 855 C CA . THR A 1 108 ? 2.664 15.175 -18.914 1.00 82.19 108 THR A CA 1
ATOM 856 C C . THR A 1 108 ? 3.502 16.439 -18.745 1.00 82.19 108 THR A C 1
ATOM 858 O O . THR A 1 108 ? 4.620 16.526 -19.256 1.00 82.19 108 THR A O 1
ATOM 861 N N . SER A 1 109 ? 2.960 17.412 -18.009 1.00 79.69 109 SER A N 1
ATOM 862 C CA . SER A 1 109 ? 3.674 18.615 -17.565 1.00 79.69 109 SER A CA 1
ATOM 863 C C . SER A 1 109 ? 4.505 18.382 -16.297 1.00 79.69 109 SER A C 1
ATOM 865 O O . SER A 1 109 ? 5.427 19.147 -16.025 1.00 79.69 109 SER A O 1
ATOM 867 N N . LEU A 1 110 ? 4.214 17.323 -15.532 1.00 77.62 110 LEU A N 1
ATOM 868 C CA . LEU A 1 110 ? 4.966 16.924 -14.341 1.00 77.62 110 LEU A CA 1
ATOM 869 C C . LEU A 1 110 ? 6.035 15.904 -14.743 1.00 77.62 110 LEU A C 1
ATOM 871 O O . LEU A 1 110 ? 5.738 14.715 -14.822 1.00 77.62 110 LEU A O 1
ATOM 875 N N . ARG A 1 111 ? 7.257 16.370 -15.026 1.00 73.44 111 ARG A N 1
ATOM 876 C CA . ARG A 1 111 ? 8.389 15.507 -15.397 1.00 73.44 111 ARG A CA 1
ATOM 877 C C . ARG A 1 111 ? 9.386 15.353 -14.267 1.00 73.44 111 ARG A C 1
ATOM 879 O O . ARG A 1 111 ? 9.785 16.341 -13.655 1.00 73.44 111 ARG A O 1
ATOM 886 N N . THR A 1 112 ? 9.841 14.126 -14.050 1.00 75.56 112 THR A N 1
ATOM 887 C CA . THR A 1 112 ? 10.922 13.857 -13.097 1.00 75.56 112 THR A CA 1
ATOM 888 C C . THR A 1 112 ? 12.291 13.995 -13.781 1.00 75.56 112 THR A C 1
ATOM 890 O O . THR A 1 112 ? 12.441 13.654 -14.957 1.00 75.56 112 THR A O 1
ATOM 893 N N . LYS A 1 113 ? 13.320 14.475 -13.076 1.00 70.25 113 LYS A N 1
ATOM 894 C CA . LYS A 1 113 ? 14.719 14.481 -13.547 1.00 70.25 113 LYS A CA 1
ATOM 895 C C . LYS A 1 113 ? 15.539 13.480 -12.742 1.00 70.25 113 LYS A C 1
ATOM 897 O O . LYS A 1 113 ? 15.431 13.447 -11.520 1.00 70.25 113 LYS A O 1
ATOM 902 N N . GLY A 1 114 ? 16.367 12.686 -13.422 1.00 60.22 114 GLY A N 1
ATOM 903 C CA . GLY A 1 114 ? 17.220 11.681 -12.771 1.00 60.22 114 GLY A CA 1
ATOM 904 C C . GLY A 1 114 ? 16.556 10.322 -12.512 1.00 60.22 114 GLY A C 1
ATOM 905 O O . GLY A 1 114 ? 17.201 9.443 -11.956 1.00 60.22 114 GLY A O 1
ATOM 906 N N . TYR A 1 115 ? 15.293 10.148 -12.914 1.00 56.78 115 TYR A N 1
ATOM 907 C CA . TYR A 1 115 ? 14.544 8.884 -12.863 1.00 56.78 115 TYR A CA 1
ATOM 908 C C . TYR A 1 115 ? 14.341 8.332 -14.276 1.00 56.78 115 TYR A C 1
ATOM 910 O O . TYR A 1 115 ? 14.152 9.123 -15.202 1.00 56.78 115 TYR A O 1
ATOM 918 N N . TYR A 1 116 ? 14.310 7.007 -14.444 1.00 59.50 116 TYR A N 1
ATOM 919 C CA . TYR A 1 116 ? 14.119 6.351 -15.749 1.00 59.50 116 TYR A CA 1
ATOM 920 C C . TYR A 1 116 ? 15.191 6.717 -16.791 1.00 59.50 116 TYR A C 1
ATOM 922 O O . TYR A 1 116 ? 14.912 6.799 -17.986 1.00 59.50 116 TYR A O 1
ATOM 930 N N . ASN A 1 117 ? 16.428 6.944 -16.346 1.00 62.59 117 ASN A N 1
ATOM 931 C CA . ASN A 1 117 ? 17.555 7.318 -17.207 1.00 62.59 117 ASN A CA 1
ATOM 932 C C . ASN A 1 117 ? 18.247 6.090 -17.825 1.00 62.59 117 ASN A C 1
ATOM 934 O O . ASN A 1 117 ? 19.463 6.076 -18.011 1.00 62.59 117 ASN A O 1
ATOM 938 N N . ASN A 1 118 ? 17.492 5.033 -18.124 1.00 60.94 118 ASN A N 1
ATOM 939 C CA . ASN A 1 118 ? 18.073 3.863 -18.762 1.00 60.94 118 ASN A CA 1
ATOM 940 C C . ASN A 1 118 ? 18.420 4.214 -20.212 1.00 60.94 118 ASN A C 1
ATOM 942 O O . ASN A 1 118 ? 17.548 4.378 -21.066 1.00 60.94 118 ASN A O 1
ATOM 946 N N . GLU A 1 119 ? 19.718 4.363 -20.466 1.00 57.84 119 GLU A N 1
ATOM 947 C CA . GLU A 1 119 ? 20.294 4.566 -21.791 1.00 57.84 119 GLU A CA 1
ATOM 948 C C . GLU A 1 119 ? 20.136 3.280 -22.615 1.00 57.84 119 GLU A C 1
ATOM 950 O O . GLU A 1 119 ? 21.003 2.414 -22.641 1.00 57.84 119 GLU A O 1
ATOM 955 N N . GLY A 1 120 ? 18.978 3.126 -23.254 1.00 55.78 120 GLY A N 1
ATOM 956 C CA . GLY A 1 120 ? 18.742 2.150 -24.314 1.00 55.78 120 GLY A CA 1
ATOM 957 C C . GLY A 1 120 ? 18.488 2.887 -25.624 1.00 55.78 120 GLY A C 1
ATOM 958 O O . GLY A 1 120 ? 17.718 3.849 -25.647 1.00 55.78 120 GLY A O 1
ATOM 959 N N . HIS A 1 121 ? 19.127 2.462 -26.715 1.00 63.88 121 HIS A N 1
ATOM 960 C CA . HIS A 1 121 ? 18.929 3.089 -28.028 1.00 63.88 121 HIS A CA 1
ATOM 961 C C . HIS A 1 121 ? 17.499 2.896 -28.564 1.00 63.88 121 HIS A C 1
ATOM 963 O O . HIS A 1 121 ? 17.004 3.763 -29.282 1.00 63.88 121 HIS A O 1
ATOM 969 N N . HIS A 1 122 ? 16.808 1.823 -28.156 1.00 80.94 122 HIS A N 1
ATOM 970 C CA . HIS A 1 122 ? 15.451 1.506 -28.602 1.00 80.94 122 HIS A CA 1
ATOM 971 C C . HIS A 1 122 ? 14.409 1.561 -27.462 1.00 80.94 122 HIS A C 1
ATOM 973 O O . HIS A 1 122 ? 14.710 1.144 -26.335 1.00 80.94 122 HIS A O 1
ATOM 979 N N . PRO A 1 123 ? 13.166 2.034 -27.717 1.00 83.38 123 PRO A N 1
ATOM 980 C CA . PRO A 1 123 ? 12.103 2.101 -26.712 1.00 83.38 123 PRO A CA 1
ATOM 981 C C . PRO A 1 123 ? 11.817 0.781 -25.986 1.00 83.38 123 PRO A C 1
ATOM 983 O O . PRO A 1 123 ? 11.604 0.806 -24.779 1.00 83.38 123 PRO A O 1
ATOM 986 N N . SER A 1 124 ? 11.858 -0.365 -26.671 1.00 86.81 124 SER A N 1
ATOM 987 C CA . SER A 1 124 ? 11.595 -1.680 -26.058 1.00 86.81 124 SER A CA 1
ATOM 988 C C . SER A 1 124 ? 12.583 -2.016 -24.939 1.00 86.81 124 SER A C 1
ATOM 990 O O . SER A 1 124 ? 12.172 -2.369 -23.833 1.00 86.81 124 SER A O 1
ATOM 992 N N . THR A 1 125 ? 13.879 -1.817 -25.188 1.00 86.81 125 THR A N 1
ATOM 993 C CA . THR A 1 125 ? 14.929 -2.001 -24.180 1.00 86.81 125 THR A CA 1
ATOM 994 C C . THR A 1 125 ? 14.790 -0.990 -23.034 1.00 86.81 125 THR A C 1
ATOM 996 O O . THR A 1 125 ? 14.924 -1.371 -21.871 1.00 86.81 125 THR A O 1
ATOM 999 N N . ARG A 1 126 ? 14.443 0.277 -23.320 1.00 87.94 126 ARG A N 1
ATOM 1000 C CA . ARG A 1 126 ? 14.197 1.284 -22.266 1.00 87.94 126 ARG A CA 1
ATOM 1001 C C . ARG A 1 126 ? 13.032 0.906 -21.356 1.00 87.94 126 ARG A C 1
ATOM 1003 O O . ARG A 1 126 ? 13.180 0.986 -20.142 1.00 87.94 126 ARG A O 1
ATOM 1010 N N . ILE A 1 127 ? 11.904 0.471 -21.926 1.00 90.88 127 ILE A N 1
ATOM 1011 C CA . ILE A 1 127 ? 10.738 0.020 -21.151 1.00 90.88 127 ILE A CA 1
ATOM 1012 C C . ILE A 1 127 ? 11.142 -1.149 -20.264 1.00 90.88 127 ILE A C 1
ATOM 1014 O O . ILE A 1 127 ? 10.962 -1.071 -19.055 1.00 90.88 127 ILE A O 1
ATOM 1018 N N . GLY A 1 128 ? 11.730 -2.198 -20.846 1.00 91.62 128 GLY A N 1
ATOM 1019 C CA . GLY A 1 128 ? 12.091 -3.396 -20.095 1.00 91.62 128 GLY A CA 1
ATOM 1020 C C . GLY A 1 128 ? 13.046 -3.095 -18.938 1.00 91.62 128 GLY A C 1
ATOM 1021 O O . GLY A 1 128 ? 12.788 -3.514 -17.812 1.00 91.62 128 GLY A O 1
ATOM 1022 N N . LEU A 1 129 ? 14.103 -2.309 -19.178 1.00 90.88 129 LEU A N 1
ATOM 1023 C CA . LEU A 1 129 ? 15.043 -1.909 -18.126 1.00 90.88 129 LEU A CA 1
ATOM 1024 C C . LEU A 1 129 ? 14.372 -1.059 -17.042 1.00 90.88 129 LEU A C 1
ATOM 1026 O O . LEU A 1 129 ? 14.579 -1.317 -15.862 1.00 90.88 129 LEU A O 1
ATOM 1030 N N . SER A 1 130 ? 13.542 -0.082 -17.414 1.00 91.31 130 SER A N 1
ATOM 1031 C CA . SER A 1 130 ? 12.853 0.768 -16.436 1.00 91.31 130 SER A CA 1
ATOM 1032 C C . SER A 1 130 ? 11.774 0.026 -15.641 1.00 91.31 130 SER A C 1
ATOM 1034 O O . SER A 1 130 ? 11.583 0.328 -14.466 1.00 91.31 130 SER A O 1
ATOM 1036 N N . VAL A 1 131 ? 11.087 -0.957 -16.233 1.00 93.88 131 VAL A N 1
ATOM 1037 C CA . VAL A 1 131 ? 10.182 -1.856 -15.496 1.00 93.88 131 VAL A CA 1
ATOM 1038 C C . VAL A 1 131 ? 10.977 -2.712 -14.516 1.00 93.88 131 VAL A C 1
ATOM 1040 O O . VAL A 1 131 ? 10.604 -2.801 -13.349 1.00 93.88 131 VAL A O 1
ATOM 1043 N N . LEU A 1 132 ? 12.091 -3.301 -14.957 1.00 94.50 132 LEU A N 1
ATOM 1044 C CA . LEU A 1 132 ? 12.942 -4.128 -14.105 1.00 94.50 132 LEU A CA 1
ATOM 1045 C C . LEU A 1 132 ? 13.508 -3.336 -12.914 1.00 94.50 132 LEU A C 1
ATOM 1047 O O . LEU A 1 132 ? 13.481 -3.822 -11.783 1.00 94.50 132 LEU A O 1
ATOM 1051 N N . GLU A 1 133 ? 13.972 -2.111 -13.160 1.00 92.56 133 GLU A N 1
ATOM 1052 C CA . GLU A 1 133 ? 14.398 -1.159 -12.132 1.00 92.56 133 GLU A CA 1
ATOM 1053 C C . GLU A 1 133 ? 13.246 -0.877 -11.157 1.00 92.56 133 GLU A C 1
ATOM 1055 O O . GLU A 1 133 ? 13.369 -1.114 -9.959 1.00 92.56 133 GLU A O 1
ATOM 1060 N N . ASN A 1 134 ? 12.068 -0.484 -11.647 1.00 92.50 134 ASN A N 1
ATOM 1061 C CA . ASN A 1 134 ? 10.906 -0.249 -10.787 1.00 92.50 134 ASN A CA 1
ATOM 1062 C C . ASN A 1 134 ? 10.542 -1.466 -9.930 1.00 92.50 134 ASN A C 1
ATOM 1064 O O . ASN A 1 134 ? 10.223 -1.310 -8.750 1.00 92.50 134 ASN A O 1
ATOM 1068 N N . LEU A 1 135 ? 10.593 -2.670 -10.498 1.00 94.62 135 LEU A N 1
ATOM 1069 C CA . LEU A 1 135 ? 10.321 -3.919 -9.791 1.00 94.62 135 LEU A CA 1
ATOM 1070 C C . LEU A 1 135 ? 11.357 -4.191 -8.700 1.00 94.62 135 LEU A C 1
ATOM 1072 O O . LEU A 1 135 ? 10.974 -4.566 -7.593 1.00 94.62 135 LEU A O 1
ATOM 1076 N N . LEU A 1 136 ? 12.645 -3.940 -8.967 1.00 94.88 136 LEU A N 1
ATOM 1077 C CA . LEU A 1 136 ? 13.711 -4.037 -7.966 1.00 94.88 136 LEU A CA 1
ATOM 1078 C C . LEU A 1 136 ? 13.434 -3.124 -6.770 1.00 94.88 136 LEU A C 1
ATOM 1080 O O . LEU A 1 136 ? 13.482 -3.562 -5.620 1.00 94.88 136 LEU A O 1
ATOM 1084 N N . TYR A 1 137 ? 13.120 -1.859 -7.036 1.00 92.50 137 TYR A N 1
ATOM 1085 C CA . TYR A 1 137 ? 12.901 -0.879 -5.977 1.00 92.50 137 TYR A CA 1
ATOM 1086 C C . TYR A 1 137 ? 11.613 -1.211 -5.221 1.00 92.50 137 TYR A C 1
ATOM 1088 O O . TYR A 1 137 ? 11.598 -1.214 -3.990 1.00 92.50 137 TYR A O 1
ATOM 1096 N N . THR A 1 138 ? 10.553 -1.580 -5.945 1.00 93.00 138 THR A N 1
ATOM 1097 C CA . THR A 1 138 ? 9.261 -1.964 -5.366 1.00 93.00 138 THR A CA 1
ATOM 1098 C C . THR A 1 138 ? 9.412 -3.177 -4.449 1.00 93.00 138 THR A C 1
ATOM 1100 O O . THR A 1 138 ? 9.047 -3.086 -3.277 1.00 93.00 138 THR A O 1
ATOM 1103 N N . LYS A 1 139 ? 10.006 -4.286 -4.916 1.00 94.56 139 LYS A N 1
ATOM 1104 C CA . LYS A 1 139 ? 10.161 -5.498 -4.093 1.00 94.56 139 LYS A CA 1
ATOM 1105 C C . LYS A 1 139 ? 10.997 -5.227 -2.841 1.00 94.56 139 LYS A C 1
ATOM 1107 O O . LYS A 1 139 ? 10.620 -5.644 -1.752 1.00 94.56 139 LYS A O 1
ATOM 1112 N N . ARG A 1 140 ? 12.087 -4.461 -2.954 1.00 94.25 140 ARG A N 1
ATOM 1113 C CA . ARG A 1 140 ? 12.978 -4.151 -1.822 1.00 94.25 140 ARG A CA 1
ATOM 1114 C C . ARG A 1 140 ? 12.304 -3.265 -0.778 1.00 94.25 140 ARG A C 1
ATOM 1116 O O . ARG A 1 140 ? 12.434 -3.513 0.422 1.00 94.25 140 ARG A O 1
ATOM 1123 N N . VAL A 1 141 ? 11.546 -2.261 -1.217 1.00 92.81 141 VAL A N 1
ATOM 1124 C CA . VAL A 1 141 ? 10.752 -1.422 -0.310 1.00 92.81 141 VAL A CA 1
ATOM 1125 C C . VAL A 1 141 ? 9.664 -2.249 0.377 1.00 92.81 141 VAL A C 1
ATOM 1127 O O . VAL A 1 141 ? 9.523 -2.159 1.596 1.00 92.81 141 VAL A O 1
ATOM 1130 N N . LEU A 1 142 ? 8.953 -3.106 -0.361 1.00 93.50 142 LEU A N 1
ATOM 1131 C CA . LEU A 1 142 ? 7.931 -3.993 0.201 1.00 93.50 142 LEU A CA 1
ATOM 1132 C C . LEU A 1 142 ? 8.514 -4.977 1.225 1.00 93.50 142 LEU A C 1
ATOM 1134 O O . LEU A 1 142 ? 7.963 -5.094 2.316 1.00 93.50 142 LEU A O 1
ATOM 1138 N N . GLN A 1 143 ? 9.657 -5.609 0.939 1.00 94.31 143 GLN A N 1
ATOM 1139 C CA . GLN A 1 143 ? 10.363 -6.498 1.877 1.00 94.31 143 GLN A CA 1
ATOM 1140 C C . GLN A 1 143 ? 10.719 -5.797 3.196 1.00 94.31 143 GLN A C 1
ATOM 1142 O O . GLN A 1 143 ? 10.667 -6.405 4.263 1.00 94.31 143 GLN A O 1
ATOM 1147 N N . SER A 1 144 ? 11.061 -4.509 3.143 1.00 92.94 144 SER A N 1
ATOM 1148 C CA . SER A 1 144 ? 11.335 -3.714 4.342 1.00 92.94 144 SER A CA 1
ATOM 1149 C C . SER A 1 144 ? 10.050 -3.372 5.110 1.00 92.94 144 SER A C 1
ATOM 1151 O O . SER A 1 144 ? 9.995 -3.499 6.333 1.00 92.94 144 SER A O 1
ATOM 1153 N N . MET A 1 145 ? 8.980 -2.996 4.401 1.00 92.38 145 MET A N 1
ATOM 1154 C CA . MET A 1 145 ? 7.696 -2.616 5.006 1.00 92.38 145 MET A CA 1
ATOM 1155 C C . MET A 1 145 ? 6.932 -3.801 5.615 1.00 92.38 145 MET A C 1
ATOM 1157 O O . MET A 1 145 ? 6.273 -3.647 6.648 1.00 92.38 145 MET A O 1
ATOM 1161 N N . ILE A 1 146 ? 7.025 -4.987 5.008 1.00 94.06 146 ILE A N 1
ATOM 1162 C CA . ILE A 1 146 ? 6.217 -6.149 5.394 1.00 94.06 146 ILE A CA 1
ATOM 1163 C C . ILE A 1 146 ? 6.535 -6.651 6.799 1.00 94.06 146 ILE A C 1
ATOM 1165 O O . ILE A 1 146 ? 5.652 -7.161 7.480 1.00 94.06 146 ILE A O 1
ATOM 1169 N N . ILE A 1 147 ? 7.766 -6.452 7.278 1.00 92.50 147 ILE A N 1
A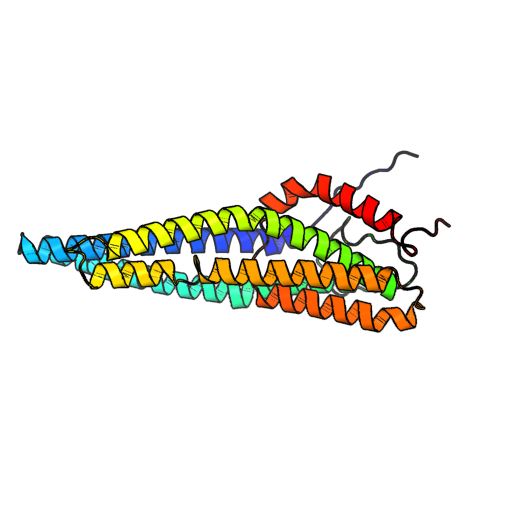TOM 1170 C CA . ILE A 1 147 ? 8.174 -6.843 8.633 1.00 92.50 147 ILE A CA 1
ATOM 1171 C C . ILE A 1 147 ? 7.334 -6.093 9.670 1.00 92.50 147 ILE A C 1
ATOM 1173 O O . ILE A 1 147 ? 6.765 -6.706 10.573 1.00 92.50 147 ILE A O 1
ATOM 1177 N N . THR A 1 148 ? 7.203 -4.773 9.520 1.00 90.94 148 THR A N 1
ATOM 1178 C CA . THR A 1 148 ? 6.400 -3.951 10.432 1.00 90.94 148 THR A CA 1
ATOM 1179 C C . THR A 1 148 ? 4.933 -4.365 10.398 1.00 90.94 148 THR A C 1
ATOM 1181 O O . THR A 1 148 ? 4.309 -4.497 11.450 1.00 90.94 148 THR A O 1
ATOM 1184 N N . ILE A 1 149 ? 4.394 -4.633 9.209 1.00 91.38 149 ILE A N 1
ATOM 1185 C CA . ILE A 1 149 ? 2.989 -5.020 9.044 1.00 91.38 149 ILE A CA 1
ATOM 1186 C C . ILE A 1 149 ? 2.709 -6.418 9.604 1.00 91.38 149 ILE A C 1
ATOM 1188 O O . ILE A 1 149 ? 1.704 -6.596 10.289 1.00 91.38 149 ILE A O 1
ATOM 1192 N N . ARG A 1 150 ? 3.616 -7.385 9.420 1.00 94.19 150 ARG A N 1
ATOM 1193 C CA . ARG A 1 150 ? 3.531 -8.716 10.045 1.00 94.19 150 ARG A CA 1
ATOM 1194 C C . ARG A 1 150 ? 3.508 -8.619 11.567 1.00 94.19 150 ARG A C 1
ATOM 1196 O O . ARG A 1 150 ? 2.666 -9.247 12.199 1.00 94.19 150 ARG A O 1
ATOM 1203 N N . ILE A 1 151 ? 4.394 -7.810 12.157 1.00 93.75 151 ILE A N 1
ATOM 1204 C CA . ILE A 1 151 ? 4.447 -7.611 13.616 1.00 93.75 151 ILE A CA 1
ATOM 1205 C C . ILE A 1 151 ? 3.140 -6.993 14.126 1.00 93.75 151 ILE A C 1
ATOM 1207 O O . ILE A 1 151 ? 2.586 -7.462 15.118 1.00 93.75 151 ILE A O 1
ATOM 1211 N N . GLN A 1 152 ? 2.619 -5.973 13.439 1.00 89.94 152 GLN A N 1
ATOM 1212 C CA . GLN A 1 152 ? 1.351 -5.335 13.802 1.00 89.94 152 GLN A CA 1
ATOM 1213 C C . GLN A 1 152 ? 0.169 -6.308 13.701 1.00 89.94 152 GLN A C 1
ATOM 1215 O O . GLN A 1 152 ? -0.617 -6.412 14.642 1.00 89.94 152 GLN A O 1
ATOM 1220 N N . ALA A 1 153 ? 0.057 -7.045 12.593 1.00 91.88 153 ALA A N 1
ATOM 1221 C CA . ALA A 1 153 ? -1.005 -8.026 12.388 1.00 91.88 153 ALA A CA 1
ATOM 1222 C C . ALA A 1 153 ? -0.947 -9.153 13.428 1.00 91.88 153 ALA A C 1
ATOM 1224 O O . ALA A 1 153 ? -1.973 -9.506 14.010 1.00 91.88 153 ALA A O 1
ATOM 1225 N N . LEU A 1 154 ? 0.252 -9.667 13.721 1.00 94.50 154 LEU A N 1
ATOM 1226 C CA . LEU A 1 154 ? 0.450 -10.694 14.739 1.00 94.50 154 LEU A CA 1
ATOM 1227 C C . LEU A 1 154 ? 0.086 -10.182 16.138 1.00 94.50 154 LEU A C 1
ATOM 1229 O O . LEU A 1 154 ? -0.593 -10.885 16.880 1.00 94.50 154 LEU A O 1
ATOM 1233 N N . GLY A 1 155 ? 0.477 -8.952 16.484 1.00 92.62 155 GLY A N 1
ATOM 1234 C CA . GLY A 1 155 ? 0.107 -8.324 17.753 1.00 92.62 155 GLY A CA 1
ATOM 1235 C C . GLY A 1 155 ? -1.410 -8.238 17.940 1.00 92.62 155 GLY A C 1
ATOM 1236 O O . GLY A 1 155 ? -1.930 -8.661 18.971 1.00 92.62 155 GLY A O 1
ATOM 1237 N N . TRP A 1 156 ? -2.135 -7.775 16.918 1.00 90.50 156 TRP A N 1
ATOM 1238 C CA . TRP A 1 156 ? -3.600 -7.728 16.946 1.00 90.50 156 TRP A CA 1
ATOM 1239 C C . TRP A 1 156 ? -4.248 -9.111 17.004 1.00 90.50 156 TRP A C 1
ATOM 1241 O O . TRP A 1 156 ? -5.229 -9.288 17.724 1.00 90.50 156 TRP A O 1
ATOM 1251 N N . LEU A 1 157 ? -3.688 -10.105 16.312 1.00 92.56 157 LEU A N 1
ATOM 1252 C CA . LEU A 1 157 ? -4.174 -11.483 16.370 1.00 92.56 157 LEU A CA 1
ATOM 1253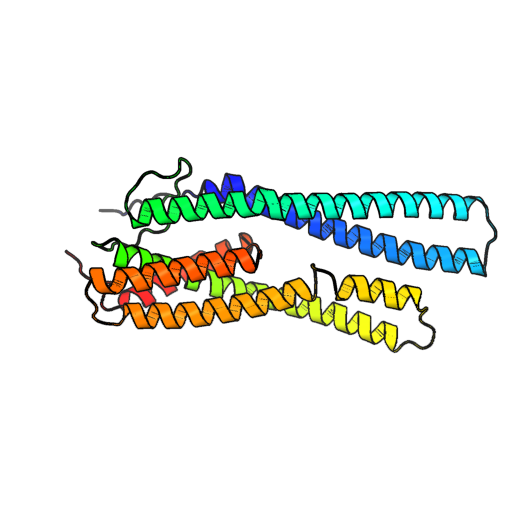 C C . LEU A 1 157 ? -3.982 -12.095 17.767 1.00 92.56 157 LEU A C 1
ATOM 1255 O O . LEU A 1 157 ? -4.875 -12.773 18.269 1.00 92.56 157 LEU A O 1
ATOM 1259 N N . ILE A 1 158 ? -2.854 -11.817 18.427 1.00 94.31 158 ILE A N 1
ATOM 1260 C CA . ILE A 1 158 ? -2.605 -12.257 19.807 1.00 94.31 158 ILE A CA 1
ATOM 1261 C C . ILE A 1 158 ? -3.611 -11.613 20.764 1.00 94.31 158 ILE A C 1
ATOM 1263 O O . ILE A 1 158 ? -4.191 -12.320 21.588 1.00 94.31 158 ILE A O 1
ATOM 1267 N N . ILE A 1 159 ? -3.860 -10.302 20.646 1.00 90.50 159 ILE A N 1
ATOM 1268 C CA . ILE A 1 159 ? -4.875 -9.600 21.452 1.00 90.50 159 ILE A CA 1
ATOM 1269 C C . ILE A 1 159 ? -6.254 -10.235 21.238 1.00 90.50 159 ILE A C 1
ATOM 1271 O O . ILE A 1 159 ? -6.949 -10.543 22.204 1.00 90.50 159 ILE A O 1
ATOM 1275 N N . PHE A 1 160 ? -6.621 -10.489 19.982 1.00 91.62 160 PHE A N 1
ATOM 1276 C CA . PHE A 1 160 ? -7.890 -11.106 19.610 1.00 91.62 160 PHE A CA 1
ATOM 1277 C C . PHE A 1 160 ? -8.097 -12.481 20.248 1.00 91.62 160 PHE A C 1
ATOM 1279 O O . PHE A 1 160 ? -9.105 -12.715 20.916 1.00 91.62 160 PHE A O 1
ATOM 1286 N N . VAL A 1 161 ? -7.118 -13.374 20.091 1.00 93.38 161 VAL A N 1
ATOM 1287 C CA . VAL A 1 161 ? -7.163 -14.722 20.670 1.00 93.38 161 VAL A CA 1
ATOM 1288 C C . VAL A 1 161 ? -7.184 -14.647 22.195 1.00 93.38 161 VAL A C 1
ATOM 1290 O O . VAL A 1 161 ? -7.953 -15.365 22.826 1.00 93.38 161 VAL A O 1
ATOM 1293 N N . SER A 1 162 ? -6.405 -13.743 22.794 1.00 91.94 162 SER A N 1
ATOM 1294 C CA . SER A 1 162 ? -6.380 -13.557 24.249 1.00 91.94 162 SER A CA 1
ATOM 1295 C C . SER A 1 162 ? -7.756 -13.164 24.792 1.00 91.94 162 SER A C 1
ATOM 1297 O O . SER A 1 162 ? -8.204 -13.753 25.769 1.00 91.94 162 SER A O 1
ATOM 1299 N N . ILE A 1 163 ? -8.457 -12.233 24.133 1.00 88.38 163 ILE A N 1
ATOM 1300 C CA . ILE A 1 163 ? -9.815 -11.815 24.519 1.00 88.38 163 ILE A CA 1
ATOM 1301 C C . ILE A 1 163 ? -10.801 -12.983 24.412 1.00 88.38 163 ILE A C 1
ATOM 1303 O O . ILE A 1 163 ? -11.585 -13.195 25.327 1.00 88.38 163 ILE A O 1
ATOM 1307 N N . ILE A 1 164 ? -10.740 -13.783 23.345 1.00 89.44 164 ILE A N 1
ATOM 1308 C CA . ILE A 1 164 ? -11.627 -14.949 23.189 1.00 89.44 164 ILE A CA 1
ATOM 1309 C C . ILE A 1 164 ? -11.401 -15.991 24.294 1.00 89.44 164 ILE A C 1
ATOM 1311 O O . ILE A 1 164 ? -12.347 -16.638 24.743 1.00 89.44 164 ILE A O 1
ATOM 1315 N N . LEU A 1 165 ? -10.153 -16.175 24.730 1.00 91.31 165 LEU A N 1
ATOM 1316 C CA . LEU A 1 165 ? -9.800 -17.164 25.749 1.00 91.31 165 LEU A CA 1
ATOM 1317 C C . LEU A 1 165 ? -10.168 -16.729 27.177 1.00 91.31 165 LEU A C 1
ATOM 1319 O O . LEU A 1 165 ? -10.285 -17.585 28.059 1.00 91.31 165 LEU A O 1
ATOM 1323 N N . ILE A 1 166 ? -10.368 -15.431 27.427 1.00 90.88 166 ILE A N 1
ATOM 1324 C CA . ILE A 1 166 ? -10.794 -14.930 28.736 1.00 90.88 166 ILE A CA 1
ATOM 1325 C C . ILE A 1 166 ? -12.259 -15.322 28.970 1.00 90.88 166 ILE A C 1
ATOM 1327 O O . ILE A 1 166 ? -13.194 -14.792 28.369 1.00 90.88 166 ILE A O 1
ATOM 1331 N N . ARG A 1 167 ? -12.475 -16.256 29.905 1.00 71.12 167 ARG A N 1
ATOM 1332 C CA . ARG A 1 167 ? -13.818 -16.602 30.389 1.00 71.12 167 ARG A CA 1
ATOM 1333 C C . ARG A 1 167 ? -14.460 -15.367 31.024 1.00 71.12 167 ARG A C 1
ATOM 1335 O O . ARG A 1 167 ? -14.026 -14.933 32.085 1.00 71.12 167 ARG A O 1
ATOM 1342 N N . GLY A 1 168 ? -15.499 -14.839 30.380 1.00 77.81 168 GLY A N 1
ATOM 1343 C CA . GLY A 1 168 ? -16.241 -13.659 30.836 1.00 77.81 168 GLY A CA 1
ATOM 1344 C C . GLY A 1 168 ? -16.245 -12.492 29.849 1.00 77.81 168 GLY A C 1
ATOM 1345 O O . GLY A 1 168 ? -16.940 -11.515 30.097 1.00 77.81 168 GLY A O 1
ATOM 1346 N N . SER A 1 169 ? -15.523 -12.579 28.728 1.00 80.19 169 SER A N 1
ATOM 1347 C CA . SER A 1 169 ? -15.618 -11.559 27.682 1.00 80.19 169 SER A CA 1
ATOM 1348 C C . SER A 1 169 ? -17.021 -11.514 27.074 1.00 80.19 169 SER A C 1
ATOM 1350 O O . SER A 1 169 ? -17.554 -12.534 26.632 1.00 80.19 169 SER A O 1
ATOM 1352 N N . SER A 1 170 ? -17.617 -10.321 27.046 1.00 83.50 170 SER A N 1
ATOM 1353 C CA . SER A 1 170 ? -18.918 -10.108 26.420 1.00 83.50 170 SER A CA 1
ATOM 1354 C C . SER A 1 170 ? -18.828 -10.309 24.903 1.00 83.50 170 SER A C 1
ATOM 1356 O O . SER A 1 170 ? -17.803 -10.034 24.267 1.00 83.50 170 SER A O 1
ATOM 1358 N N . LEU A 1 171 ? -19.921 -10.787 24.299 1.00 85.00 171 LEU A N 1
ATOM 1359 C CA . LEU A 1 171 ? -20.004 -10.971 22.845 1.00 85.00 171 LEU A CA 1
ATOM 1360 C C . LEU A 1 171 ? -19.767 -9.654 22.090 1.00 85.00 171 LEU A C 1
ATOM 1362 O O . LEU A 1 171 ? -19.197 -9.663 21.002 1.00 85.00 171 LEU A O 1
ATOM 1366 N N . GLU A 1 172 ? -20.154 -8.528 22.688 1.00 84.88 172 GLU A N 1
ATOM 1367 C CA . GLU A 1 172 ? -19.959 -7.179 22.150 1.00 84.88 172 GLU A CA 1
ATOM 1368 C C . GLU A 1 172 ? -18.475 -6.823 22.019 1.00 84.88 172 GLU A C 1
ATOM 1370 O O . GLU A 1 172 ? -18.049 -6.340 20.969 1.00 84.88 172 GLU A O 1
ATOM 1375 N N . VAL A 1 173 ? -17.668 -7.128 23.044 1.00 83.44 173 VAL A N 1
ATOM 1376 C CA . VAL A 1 173 ? -16.214 -6.916 23.003 1.00 83.44 173 VAL A CA 1
ATOM 1377 C C . VAL A 1 173 ? -15.580 -7.795 21.930 1.00 83.44 173 VAL A C 1
ATOM 1379 O O . VAL A 1 173 ? -14.797 -7.288 21.127 1.00 83.44 173 VAL A O 1
ATOM 1382 N N . ILE A 1 174 ? -15.945 -9.084 21.871 1.00 87.50 174 ILE A N 1
ATOM 1383 C CA . ILE A 1 174 ? -15.432 -10.030 20.864 1.00 87.50 174 ILE A CA 1
ATOM 1384 C C . ILE A 1 174 ? -15.775 -9.551 19.446 1.00 87.50 174 ILE A C 1
ATOM 1386 O O . ILE A 1 174 ? -14.923 -9.572 18.554 1.00 87.50 174 ILE A O 1
ATOM 1390 N N . TYR A 1 175 ? -17.001 -9.077 19.230 1.00 87.12 175 TYR A N 1
ATOM 1391 C CA . TYR A 1 175 ? -17.430 -8.526 17.948 1.00 87.12 175 TYR A CA 1
ATOM 1392 C C . TYR A 1 175 ? -16.640 -7.265 17.573 1.00 87.12 175 TYR A C 1
ATOM 1394 O O . TYR A 1 175 ? -16.118 -7.172 16.461 1.00 87.12 175 TYR A O 1
ATOM 1402 N N . ALA A 1 176 ? -16.478 -6.324 18.506 1.00 86.00 176 ALA A N 1
ATOM 1403 C CA . ALA A 1 176 ? -15.744 -5.086 18.264 1.00 86.00 176 ALA A CA 1
ATOM 1404 C C . ALA A 1 176 ? -14.277 -5.343 17.894 1.00 86.00 176 ALA A C 1
ATOM 1406 O O . ALA A 1 176 ? -13.786 -4.795 16.906 1.00 86.00 176 ALA A O 1
ATOM 1407 N N . ILE A 1 177 ? -13.585 -6.221 18.629 1.00 86.56 177 ILE A N 1
ATOM 1408 C CA . ILE A 1 177 ? -12.199 -6.567 18.297 1.00 86.56 177 ILE A CA 1
ATOM 1409 C C . ILE A 1 177 ? -12.106 -7.337 16.971 1.00 86.56 177 ILE A C 1
ATOM 1411 O O . ILE A 1 177 ? -11.163 -7.118 16.213 1.00 86.56 177 ILE A O 1
ATOM 1415 N N . SER A 1 178 ? -13.103 -8.170 16.639 1.00 88.75 178 SER A N 1
ATOM 1416 C CA . SER A 1 178 ? -13.165 -8.856 15.341 1.00 88.75 178 SER A CA 1
ATOM 1417 C C . SER A 1 178 ? -13.187 -7.840 14.200 1.00 88.75 178 SER A C 1
ATOM 1419 O O . SER A 1 178 ? -12.394 -7.946 13.268 1.00 88.75 178 SER A O 1
ATOM 1421 N N . LEU A 1 179 ? -14.035 -6.811 14.290 1.00 86.62 179 LEU A N 1
ATOM 1422 C CA . LEU A 1 179 ? -14.110 -5.762 13.269 1.00 86.62 179 LEU A CA 1
ATOM 1423 C C . LEU A 1 179 ? -12.780 -5.028 13.078 1.00 86.62 179 LEU A C 1
ATOM 1425 O O . LEU A 1 179 ? -12.430 -4.691 11.951 1.00 86.62 179 LEU A O 1
ATOM 1429 N N . VAL A 1 180 ? -12.029 -4.800 14.157 1.00 87.50 180 VAL A N 1
ATOM 1430 C CA . VAL A 1 180 ? -10.702 -4.173 14.095 1.00 87.50 180 VAL A CA 1
ATOM 1431 C C . VAL A 1 180 ? -9.710 -5.099 13.397 1.00 87.50 180 VAL A C 1
ATOM 1433 O O . VAL A 1 180 ? -9.077 -4.702 12.422 1.00 87.50 180 VAL A O 1
ATOM 1436 N N . VAL A 1 181 ? -9.601 -6.347 13.850 1.00 88.75 181 VAL A N 1
ATOM 1437 C CA . VAL A 1 181 ? -8.634 -7.332 13.338 1.00 88.75 181 VAL A CA 1
ATOM 1438 C C . VAL A 1 181 ? -8.875 -7.622 11.857 1.00 88.75 181 VAL A C 1
ATOM 1440 O O . VAL A 1 181 ? -7.946 -7.556 11.053 1.00 88.75 181 VAL A O 1
ATOM 1443 N N . PHE A 1 182 ? -10.130 -7.862 11.476 1.00 86.81 182 PHE A N 1
ATOM 1444 C CA . PHE A 1 182 ? -10.539 -8.121 10.094 1.00 86.81 182 PHE A CA 1
ATOM 1445 C C . PHE A 1 182 ? -10.767 -6.842 9.272 1.00 86.81 182 PHE A C 1
ATOM 1447 O O . PHE A 1 182 ? -11.258 -6.914 8.145 1.00 86.81 182 PHE A O 1
ATOM 1454 N N . SER A 1 183 ? -10.402 -5.670 9.800 1.00 84.00 183 SER A N 1
ATOM 1455 C CA . SER A 1 183 ? -10.514 -4.409 9.068 1.00 84.00 183 SER A CA 1
ATOM 1456 C C . SER A 1 183 ? -9.568 -4.346 7.870 1.00 84.00 183 SER A C 1
ATOM 1458 O O . SER A 1 183 ? -8.565 -5.066 7.768 1.00 84.00 183 SER A O 1
ATOM 1460 N N . GLU A 1 184 ? -9.845 -3.382 6.989 1.00 81.81 184 GLU A N 1
ATOM 1461 C CA . GLU A 1 184 ? -8.976 -3.090 5.855 1.00 81.81 184 GLU A CA 1
ATOM 1462 C C . GLU A 1 184 ? -7.534 -2.734 6.287 1.00 81.81 184 GLU A C 1
ATOM 1464 O O . GLU A 1 184 ? -6.581 -2.993 5.550 1.00 81.81 184 GLU A O 1
ATOM 1469 N N . ASN A 1 185 ? -7.367 -2.182 7.494 1.00 82.50 185 ASN A N 1
ATOM 1470 C CA . ASN A 1 185 ? -6.116 -1.598 7.975 1.00 82.50 185 ASN A CA 1
ATOM 1471 C C . ASN A 1 185 ? -5.137 -2.608 8.592 1.00 82.50 185 ASN A C 1
ATOM 1473 O O . ASN A 1 185 ? -3.965 -2.270 8.749 1.00 82.50 185 ASN A O 1
ATOM 1477 N N . ILE A 1 186 ? -5.586 -3.823 8.937 1.00 87.06 186 ILE A N 1
ATOM 1478 C CA . ILE A 1 186 ? -4.749 -4.834 9.608 1.00 87.06 186 ILE A CA 1
ATOM 1479 C C . ILE A 1 186 ? -4.606 -6.079 8.729 1.00 87.06 186 ILE A C 1
ATOM 1481 O O . ILE A 1 186 ? -3.659 -6.158 7.945 1.00 87.06 186 ILE A O 1
ATOM 1485 N N . LEU A 1 187 ? -5.530 -7.045 8.816 1.00 88.69 187 LEU A N 1
ATOM 1486 C CA . LEU A 1 187 ? -5.366 -8.328 8.123 1.00 88.69 187 LEU A CA 1
ATOM 1487 C C . LEU A 1 187 ? -5.442 -8.184 6.602 1.00 88.69 187 LEU A C 1
ATOM 1489 O O . LEU A 1 187 ? -4.640 -8.782 5.891 1.00 88.69 187 LEU A O 1
ATOM 1493 N N . VAL A 1 188 ? -6.360 -7.361 6.090 1.00 89.38 188 VAL A N 1
ATOM 1494 C CA . VAL A 1 188 ? -6.493 -7.149 4.640 1.00 89.38 188 VAL A CA 1
ATOM 1495 C C . VAL A 1 188 ? -5.279 -6.401 4.080 1.00 89.38 188 VAL A C 1
ATOM 1497 O O . VAL A 1 188 ? -4.794 -6.738 3.000 1.00 89.38 188 VAL A O 1
ATOM 1500 N N . LYS A 1 189 ? -4.749 -5.401 4.803 1.00 89.12 189 LYS A N 1
ATOM 1501 C CA . LYS A 1 189 ? -3.503 -4.705 4.434 1.00 89.12 189 LYS A CA 1
ATOM 1502 C C . LYS A 1 189 ? -2.326 -5.677 4.392 1.00 89.12 189 LYS A C 1
ATOM 1504 O O . LYS A 1 189 ? -1.578 -5.668 3.418 1.00 89.12 189 LYS A O 1
ATOM 1509 N N . TRP A 1 190 ? -2.199 -6.538 5.403 1.00 93.12 190 TRP A N 1
ATOM 1510 C CA . TRP A 1 190 ? -1.172 -7.577 5.437 1.00 93.12 190 TRP A CA 1
ATOM 1511 C C . TRP A 1 190 ? -1.296 -8.545 4.255 1.00 93.12 190 TRP A C 1
ATOM 1513 O 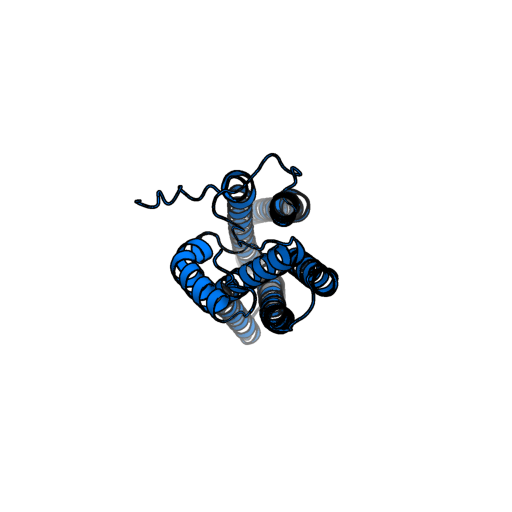O . TRP A 1 190 ? -0.335 -8.697 3.506 1.00 93.12 190 TRP A O 1
ATOM 1523 N N . ALA A 1 191 ? -2.479 -9.118 4.020 1.00 92.38 191 ALA A N 1
ATOM 1524 C CA . ALA A 1 191 ? -2.708 -10.054 2.919 1.00 92.38 191 ALA A CA 1
ATOM 1525 C C . ALA A 1 191 ? -2.401 -9.436 1.544 1.00 92.38 191 ALA A C 1
ATOM 1527 O O . ALA A 1 191 ? -1.733 -10.059 0.720 1.00 92.38 191 ALA A O 1
ATOM 1528 N N . ARG A 1 192 ? -2.827 -8.186 1.303 1.00 91.88 192 ARG A N 1
ATOM 1529 C CA . ARG A 1 192 ? -2.488 -7.459 0.067 1.00 91.88 192 ARG A CA 1
ATOM 1530 C C . ARG A 1 192 ? -0.988 -7.223 -0.075 1.00 91.88 192 ARG A C 1
ATOM 1532 O O . ARG A 1 192 ? -0.490 -7.282 -1.194 1.00 91.88 192 ARG A O 1
ATOM 1539 N N . MET A 1 193 ? -0.279 -6.962 1.027 1.00 92.69 193 MET A N 1
ATOM 1540 C CA . MET A 1 193 ? 1.165 -6.731 1.001 1.00 92.69 193 MET A CA 1
ATOM 1541 C C . MET A 1 193 ? 1.952 -8.001 0.669 1.00 92.69 193 MET A C 1
ATOM 1543 O O . MET A 1 193 ? 2.883 -7.935 -0.127 1.00 92.69 193 MET A O 1
ATOM 1547 N N . GLU A 1 194 ? 1.562 -9.146 1.233 1.00 94.75 194 GLU A N 1
ATOM 1548 C CA . GLU A 1 194 ? 2.144 -10.448 0.869 1.00 94.75 194 GLU A CA 1
ATOM 1549 C C . GLU A 1 194 ? 1.905 -10.748 -0.611 1.00 94.75 194 GLU A C 1
ATOM 1551 O O . GLU A 1 194 ? 2.831 -11.098 -1.339 1.00 94.75 194 GLU A O 1
ATOM 1556 N N . TRP A 1 195 ? 0.669 -10.541 -1.072 1.00 95.44 195 TRP A N 1
ATOM 1557 C CA . TRP A 1 195 ? 0.297 -10.776 -2.462 1.00 95.44 195 TRP A CA 1
ATOM 1558 C C . TRP A 1 195 ? 1.114 -9.923 -3.440 1.00 95.44 195 TRP A C 1
ATOM 1560 O O . TRP A 1 195 ? 1.668 -10.462 -4.395 1.00 95.44 195 TRP A O 1
ATOM 1570 N N . ILE A 1 196 ? 1.231 -8.609 -3.213 1.00 95.19 196 ILE A N 1
ATOM 1571 C CA . ILE A 1 196 ? 1.987 -7.739 -4.128 1.00 95.19 196 ILE A CA 1
ATOM 1572 C C . ILE A 1 196 ? 3.495 -7.988 -4.058 1.00 95.19 196 ILE A C 1
ATOM 1574 O O . ILE A 1 196 ? 4.179 -7.808 -5.062 1.00 95.19 196 ILE A O 1
ATOM 1578 N N . LEU A 1 197 ? 4.021 -8.418 -2.906 1.00 95.44 197 LEU A N 1
ATOM 1579 C CA . LEU A 1 197 ? 5.426 -8.792 -2.789 1.00 95.44 197 LEU A CA 1
ATOM 1580 C C . LEU A 1 197 ? 5.738 -10.026 -3.647 1.00 95.44 197 LEU A C 1
ATOM 1582 O O . LEU A 1 197 ? 6.654 -9.961 -4.462 1.00 95.44 197 LEU A O 1
ATOM 1586 N N . ASP A 1 198 ? 4.937 -11.090 -3.534 1.00 95.88 198 ASP A N 1
ATOM 1587 C CA . ASP A 1 198 ? 5.069 -12.300 -4.362 1.00 95.88 198 ASP A CA 1
ATOM 1588 C C . ASP A 1 198 ? 4.973 -11.970 -5.862 1.00 95.88 198 ASP A C 1
ATOM 1590 O O . ASP A 1 198 ? 5.805 -12.392 -6.670 1.00 95.88 198 ASP A O 1
ATOM 1594 N N . LYS A 1 199 ? 4.008 -11.121 -6.237 1.00 95.62 199 LYS A N 1
ATOM 1595 C CA . LYS A 1 199 ? 3.861 -10.642 -7.617 1.00 95.62 199 LYS A CA 1
ATOM 1596 C C . LYS A 1 199 ? 5.074 -9.861 -8.105 1.00 95.62 199 LYS A C 1
ATOM 1598 O O . LYS A 1 199 ? 5.554 -10.130 -9.204 1.00 95.62 199 LYS A O 1
ATOM 1603 N N . ALA A 1 200 ? 5.581 -8.926 -7.305 1.00 95.44 200 ALA A N 1
ATOM 1604 C CA . ALA A 1 200 ? 6.739 -8.119 -7.669 1.00 95.44 200 ALA A CA 1
ATOM 1605 C C . ALA A 1 200 ? 8.013 -8.968 -7.805 1.00 95.44 200 ALA A C 1
ATOM 1607 O O . ALA A 1 200 ? 8.805 -8.724 -8.713 1.00 95.44 200 ALA A O 1
ATOM 1608 N N . GLU A 1 201 ? 8.210 -9.969 -6.942 1.00 96.38 201 GLU A N 1
ATOM 1609 C CA . GLU A 1 201 ? 9.340 -10.902 -7.025 1.00 96.38 201 GLU A CA 1
ATOM 1610 C C . GLU A 1 201 ? 9.264 -11.759 -8.289 1.00 96.38 201 GLU A C 1
ATOM 1612 O O . GLU A 1 201 ? 10.209 -11.774 -9.080 1.00 96.38 201 GLU A O 1
ATOM 1617 N N . LYS A 1 202 ? 8.110 -12.383 -8.546 1.00 96.75 202 LYS A N 1
ATOM 1618 C CA . LYS A 1 202 ? 7.912 -13.198 -9.746 1.00 96.75 202 LYS A CA 1
ATOM 1619 C C . LYS A 1 202 ? 8.079 -12.384 -11.031 1.00 96.75 202 LYS A C 1
ATOM 1621 O O . LYS A 1 202 ? 8.789 -12.804 -11.943 1.00 96.75 202 LYS A O 1
ATOM 1626 N N . LEU A 1 203 ? 7.444 -11.214 -11.102 1.00 96.50 203 LEU A N 1
ATOM 1627 C CA . LEU A 1 203 ? 7.500 -10.360 -12.286 1.00 96.50 203 LEU A CA 1
ATOM 1628 C C . LEU A 1 203 ? 8.913 -9.807 -12.515 1.00 96.50 203 LEU A C 1
ATOM 1630 O O . LEU A 1 203 ? 9.330 -9.659 -13.664 1.00 96.50 203 LEU A O 1
ATOM 1634 N N . PHE A 1 204 ? 9.675 -9.553 -11.444 1.00 97.19 204 PHE A N 1
ATOM 1635 C CA . PHE A 1 204 ? 11.092 -9.207 -11.544 1.00 97.19 204 PHE A CA 1
ATOM 1636 C C . PHE A 1 204 ? 11.890 -10.332 -12.211 1.00 97.19 204 PHE A C 1
ATOM 1638 O O . PHE A 1 204 ? 12.604 -10.066 -13.177 1.00 97.19 204 PHE A O 1
ATOM 1645 N N . ASP A 1 205 ? 11.753 -11.571 -11.736 1.00 96.50 205 ASP A N 1
ATOM 1646 C CA . ASP A 1 205 ? 12.500 -12.717 -12.267 1.00 96.50 205 ASP A CA 1
ATOM 1647 C C . ASP A 1 205 ? 12.131 -13.014 -13.728 1.00 96.50 205 ASP A C 1
ATOM 1649 O O . ASP A 1 205 ? 13.010 -13.241 -14.567 1.00 96.50 205 ASP A O 1
ATOM 1653 N N . ASP A 1 206 ? 10.839 -12.949 -14.063 1.00 95.69 206 ASP A N 1
ATOM 1654 C CA . ASP A 1 206 ? 10.351 -13.137 -15.431 1.00 95.69 206 ASP A CA 1
ATOM 1655 C C . ASP A 1 206 ? 10.886 -12.040 -16.372 1.00 95.69 206 ASP A C 1
ATOM 1657 O O . ASP A 1 206 ? 11.426 -12.351 -17.441 1.00 95.69 206 ASP A O 1
ATOM 1661 N N . THR A 1 207 ? 10.824 -10.769 -15.955 1.00 94.62 207 THR A N 1
ATOM 1662 C CA . THR A 1 207 ? 11.343 -9.627 -16.732 1.00 94.62 207 THR A CA 1
ATOM 1663 C C . THR A 1 207 ? 12.859 -9.714 -16.900 1.00 94.62 207 THR A C 1
ATOM 1665 O O . THR A 1 207 ? 13.384 -9.490 -17.994 1.00 94.62 207 THR A O 1
ATOM 1668 N N . TYR A 1 208 ? 13.579 -10.089 -15.840 1.00 94.31 208 TYR A N 1
ATOM 1669 C CA . TYR A 1 208 ? 15.026 -10.278 -15.873 1.00 94.31 208 TYR A CA 1
ATOM 1670 C C . TYR A 1 208 ? 15.421 -11.364 -16.881 1.00 94.31 208 TYR A C 1
ATOM 1672 O O . TYR A 1 208 ? 16.287 -11.136 -17.728 1.00 94.31 208 TYR A O 1
ATOM 1680 N N . ARG A 1 209 ? 14.731 -12.514 -16.857 1.00 93.31 209 ARG A N 1
ATOM 1681 C CA . ARG A 1 209 ? 14.947 -13.611 -17.810 1.00 93.31 209 ARG A CA 1
ATOM 1682 C C . ARG A 1 209 ? 14.711 -13.161 -19.250 1.00 93.31 209 ARG A C 1
ATOM 1684 O O . ARG A 1 209 ? 15.542 -13.442 -20.106 1.00 93.31 209 ARG A O 1
ATOM 1691 N N . ILE A 1 210 ? 13.618 -12.444 -19.520 1.00 92.12 210 ILE A N 1
ATOM 1692 C CA . ILE A 1 210 ? 13.299 -11.919 -20.860 1.00 92.12 210 ILE A CA 1
ATOM 1693 C C . ILE A 1 210 ? 14.397 -10.975 -21.364 1.00 92.12 210 ILE A C 1
ATOM 1695 O O . ILE A 1 210 ? 14.798 -11.045 -22.527 1.00 92.12 210 ILE A O 1
ATOM 1699 N N . LEU A 1 211 ? 14.916 -10.104 -20.497 1.00 90.19 211 LEU A N 1
ATOM 1700 C CA . LEU A 1 211 ? 15.963 -9.154 -20.870 1.00 90.19 211 LEU A CA 1
ATOM 1701 C C . LEU A 1 211 ? 17.307 -9.824 -21.174 1.00 90.19 211 LEU A C 1
ATOM 1703 O O . LEU A 1 211 ? 18.057 -9.289 -21.993 1.00 90.19 211 LEU A O 1
ATOM 1707 N N . GLN A 1 212 ? 17.583 -10.989 -20.581 1.00 89.31 212 GLN A N 1
ATOM 1708 C CA . GLN A 1 212 ? 18.746 -11.820 -20.911 1.00 89.31 212 GLN A CA 1
ATOM 1709 C C . GLN A 1 212 ? 18.609 -12.572 -22.244 1.00 89.31 212 GLN A C 1
ATOM 1711 O O . GLN A 1 212 ? 19.621 -12.965 -22.831 1.00 89.31 212 GLN A O 1
ATOM 1716 N N . LEU A 1 213 ? 17.386 -12.785 -22.744 1.00 88.38 213 LEU A N 1
ATOM 1717 C CA . LEU A 1 213 ? 17.190 -13.407 -24.051 1.00 88.38 213 LEU A CA 1
ATOM 1718 C C . LEU A 1 213 ? 17.735 -12.489 -25.152 1.00 88.38 213 LEU A C 1
ATOM 1720 O O . LEU A 1 213 ? 17.484 -11.283 -25.167 1.00 88.38 213 LEU A O 1
ATOM 1724 N N . LYS A 1 214 ? 18.439 -13.072 -26.125 1.00 83.94 214 LYS A N 1
ATOM 1725 C CA . LYS A 1 214 ? 18.961 -12.366 -27.306 1.00 83.94 214 LYS A CA 1
ATOM 1726 C C . LYS A 1 214 ? 17.869 -12.144 -28.363 1.00 83.94 214 LYS A C 1
ATOM 1728 O O . LYS A 1 214 ? 18.026 -12.570 -29.501 1.00 83.94 214 LYS A O 1
ATOM 1733 N N . LEU A 1 215 ? 16.755 -11.530 -27.971 1.00 85.44 215 LEU A N 1
ATOM 1734 C CA . LEU A 1 215 ? 15.692 -11.142 -28.906 1.00 85.44 215 LEU A CA 1
ATOM 1735 C C . LEU A 1 215 ? 16.118 -9.895 -29.700 1.00 85.44 215 LEU A C 1
ATOM 1737 O O . LEU A 1 215 ? 16.960 -9.110 -29.247 1.00 85.44 215 LEU A O 1
ATOM 1741 N N . SER A 1 216 ? 15.518 -9.671 -30.859 1.00 87.25 216 SER A N 1
ATOM 1742 C CA . SER A 1 216 ? 15.548 -8.348 -31.486 1.00 87.25 216 SER A CA 1
ATOM 1743 C C . SER A 1 216 ? 14.749 -7.333 -30.657 1.00 87.25 216 SER A C 1
ATOM 1745 O O . SER A 1 216 ? 13.971 -7.694 -29.767 1.00 87.25 216 SER A O 1
ATOM 1747 N N . ASP A 1 217 ? 14.948 -6.044 -30.924 1.00 85.94 217 ASP A N 1
ATOM 1748 C CA . ASP A 1 217 ? 14.214 -4.981 -30.236 1.00 85.94 217 ASP A CA 1
ATOM 1749 C C . ASP A 1 217 ? 12.699 -5.033 -30.512 1.00 85.94 217 ASP A C 1
ATOM 1751 O O . ASP A 1 217 ? 11.915 -4.727 -29.608 1.00 85.94 217 ASP A O 1
ATOM 1755 N N . ASP A 1 218 ? 12.294 -5.463 -31.711 1.00 87.56 218 ASP A N 1
ATOM 1756 C CA . ASP A 1 218 ? 10.889 -5.622 -32.109 1.00 87.56 218 ASP A CA 1
ATOM 1757 C C . ASP A 1 218 ? 10.230 -6.819 -31.412 1.00 87.56 218 ASP A C 1
ATOM 1759 O O . ASP A 1 218 ? 9.100 -6.723 -30.937 1.00 87.56 218 ASP A O 1
ATOM 1763 N N . GLU A 1 219 ? 10.958 -7.930 -31.272 1.00 91.25 219 GLU A N 1
ATOM 1764 C CA . GLU A 1 219 ? 10.501 -9.103 -30.517 1.00 91.25 219 GLU A CA 1
ATOM 1765 C C . GLU A 1 219 ? 10.437 -8.835 -29.008 1.00 91.25 219 GLU A C 1
ATOM 1767 O O . GLU A 1 219 ? 9.608 -9.421 -28.318 1.00 91.25 219 GLU A O 1
ATOM 1772 N N . LEU A 1 220 ? 11.290 -7.949 -28.477 1.00 90.75 220 LEU A N 1
ATOM 1773 C CA . LEU A 1 220 ? 11.297 -7.580 -27.058 1.00 90.75 220 LEU A CA 1
ATOM 1774 C C . LEU A 1 220 ? 10.112 -6.685 -26.675 1.00 90.75 220 LEU A C 1
ATOM 1776 O O . LEU A 1 220 ? 9.623 -6.763 -25.547 1.00 90.75 220 LEU A O 1
ATOM 1780 N N . LEU A 1 221 ? 9.665 -5.820 -27.589 1.00 91.38 221 LEU A N 1
ATOM 1781 C CA . LEU A 1 221 ? 8.623 -4.829 -27.328 1.00 91.38 221 LEU A CA 1
ATOM 1782 C C . LEU A 1 221 ? 7.340 -5.406 -26.698 1.00 91.38 221 LEU A C 1
ATOM 1784 O O . LEU A 1 221 ? 6.928 -4.860 -25.672 1.00 91.38 221 LEU A O 1
ATOM 1788 N N . PRO A 1 222 ? 6.707 -6.473 -27.232 1.00 93.75 222 PRO A N 1
ATOM 1789 C CA . PRO A 1 222 ? 5.490 -7.018 -26.636 1.00 93.75 222 PRO A CA 1
ATOM 1790 C C . PRO A 1 222 ? 5.714 -7.492 -25.198 1.00 93.75 222 PRO A C 1
ATOM 1792 O O . PRO A 1 222 ? 4.902 -7.176 -24.337 1.00 93.75 222 PRO A O 1
ATOM 1795 N N . TYR A 1 223 ? 6.836 -8.156 -24.906 1.00 94.62 223 TYR A N 1
ATOM 1796 C CA . TYR A 1 223 ? 7.151 -8.607 -23.548 1.00 94.62 223 TYR A CA 1
ATOM 1797 C C . TYR A 1 223 ? 7.426 -7.449 -22.586 1.00 94.62 223 TYR A C 1
ATOM 1799 O O . TYR A 1 223 ? 7.017 -7.492 -21.430 1.00 94.62 223 TYR A O 1
ATOM 1807 N N . ALA A 1 224 ? 8.114 -6.404 -23.051 1.00 93.12 224 ALA A N 1
ATOM 1808 C CA . ALA A 1 224 ? 8.382 -5.220 -22.242 1.00 93.12 224 ALA A CA 1
ATOM 1809 C C . ALA A 1 224 ? 7.087 -4.461 -21.907 1.00 93.12 224 ALA A C 1
ATOM 1811 O O . ALA A 1 224 ? 6.921 -3.987 -20.783 1.00 93.12 224 ALA A O 1
ATOM 1812 N N . ILE A 1 225 ? 6.159 -4.367 -22.866 1.00 94.12 225 ILE A N 1
ATOM 1813 C CA . ILE A 1 225 ? 4.832 -3.782 -22.648 1.00 94.12 225 ILE A CA 1
ATOM 1814 C C . ILE A 1 225 ? 4.005 -4.656 -21.704 1.00 94.12 225 ILE A C 1
ATOM 1816 O O . ILE A 1 225 ? 3.386 -4.113 -20.796 1.00 94.12 225 ILE A O 1
ATOM 1820 N N . ASP A 1 226 ? 4.005 -5.975 -21.886 1.00 95.62 226 ASP A N 1
ATOM 1821 C CA . ASP A 1 226 ? 3.258 -6.904 -21.032 1.00 95.62 226 ASP A CA 1
ATOM 1822 C C . ASP A 1 226 ? 3.732 -6.815 -19.574 1.00 95.62 226 ASP A C 1
ATOM 1824 O O . ASP A 1 226 ? 2.932 -6.573 -18.673 1.00 95.62 226 ASP A O 1
ATOM 1828 N N . ALA A 1 227 ? 5.051 -6.834 -19.349 1.00 95.38 227 ALA A N 1
ATOM 1829 C CA . ALA A 1 227 ? 5.639 -6.645 -18.024 1.00 95.38 227 ALA A CA 1
ATOM 1830 C C . ALA A 1 227 ? 5.299 -5.275 -17.412 1.00 95.38 227 ALA A C 1
ATOM 1832 O O . ALA A 1 227 ? 5.027 -5.174 -16.215 1.00 95.38 227 ALA A O 1
ATOM 1833 N N . PHE A 1 228 ? 5.288 -4.210 -18.221 1.00 94.88 228 PHE A N 1
ATOM 1834 C CA . PHE A 1 228 ? 4.859 -2.884 -17.775 1.00 94.88 228 PHE A CA 1
ATOM 1835 C C . PHE A 1 228 ? 3.382 -2.867 -17.366 1.00 94.88 228 PHE A C 1
ATOM 1837 O O . PHE A 1 228 ? 3.040 -2.338 -16.310 1.00 94.88 228 PHE A O 1
ATOM 1844 N N . VAL A 1 229 ? 2.504 -3.449 -18.186 1.00 95.25 229 VAL A N 1
ATOM 1845 C CA . VAL A 1 229 ? 1.066 -3.516 -17.913 1.00 95.25 229 VAL A CA 1
ATOM 1846 C C . VAL A 1 229 ? 0.802 -4.325 -16.650 1.00 95.25 229 VAL A C 1
ATOM 1848 O O . VAL A 1 229 ? 0.041 -3.865 -15.800 1.00 95.25 229 VAL A O 1
ATOM 1851 N N . ASP A 1 230 ? 1.447 -5.479 -16.491 1.00 95.69 230 ASP A N 1
ATOM 1852 C CA . ASP A 1 230 ? 1.314 -6.303 -15.292 1.00 95.69 230 ASP A CA 1
ATOM 1853 C C . ASP A 1 230 ? 1.825 -5.583 -14.044 1.00 95.69 230 ASP A C 1
ATOM 1855 O O . ASP A 1 230 ? 1.129 -5.581 -13.028 1.00 95.69 230 ASP A O 1
ATOM 1859 N N . TYR A 1 231 ? 2.961 -4.885 -14.129 1.00 94.62 231 TYR A N 1
ATOM 1860 C CA . TYR A 1 231 ? 3.481 -4.080 -13.024 1.00 94.62 231 TYR A CA 1
ATOM 1861 C C . TYR A 1 231 ? 2.483 -2.999 -12.586 1.00 94.62 231 TYR A C 1
ATOM 1863 O O . TYR A 1 231 ? 2.128 -2.915 -11.408 1.00 94.62 231 TYR A O 1
ATOM 1871 N N . GLU A 1 232 ? 1.997 -2.186 -13.527 1.00 92.50 232 GLU A N 1
ATOM 1872 C CA . GLU A 1 232 ? 1.070 -1.089 -13.233 1.00 92.50 232 GLU A CA 1
ATOM 1873 C C . GLU A 1 232 ? -0.287 -1.611 -12.737 1.00 92.50 232 GLU A C 1
ATOM 1875 O O . GLU A 1 232 ? -0.875 -1.051 -11.808 1.00 92.50 232 GLU A O 1
ATOM 1880 N N . LYS A 1 233 ? -0.780 -2.713 -13.316 1.00 93.50 233 LYS A N 1
ATOM 1881 C CA . LYS A 1 233 ? -2.024 -3.376 -12.908 1.00 93.50 233 LYS A CA 1
ATOM 1882 C C . LYS A 1 233 ? -1.917 -3.927 -11.491 1.00 93.50 233 LYS A C 1
ATOM 1884 O O . LYS A 1 233 ? -2.805 -3.667 -10.676 1.00 93.50 233 LYS A O 1
ATOM 1889 N N . ASP A 1 234 ? -0.863 -4.678 -11.188 1.00 92.75 234 ASP A N 1
ATOM 1890 C CA . ASP A 1 234 ? -0.693 -5.312 -9.882 1.00 92.75 234 ASP A CA 1
ATOM 1891 C C . ASP A 1 234 ? -0.483 -4.250 -8.796 1.00 92.75 234 ASP A C 1
ATOM 1893 O O . ASP A 1 234 ? -1.138 -4.295 -7.750 1.00 92.75 234 ASP A O 1
ATOM 1897 N N . LYS A 1 235 ? 0.323 -3.218 -9.074 1.00 89.94 235 LYS A N 1
ATOM 1898 C CA . LYS A 1 235 ? 0.527 -2.081 -8.167 1.00 89.94 235 LYS A CA 1
ATOM 1899 C C . LYS A 1 235 ? -0.767 -1.304 -7.901 1.00 89.94 235 LYS A C 1
ATOM 1901 O O . LYS A 1 235 ? -1.081 -1.014 -6.743 1.00 89.94 235 LYS A O 1
ATOM 1906 N N . ALA A 1 236 ? -1.557 -1.015 -8.938 1.00 86.94 236 ALA A N 1
ATOM 1907 C CA . ALA A 1 236 ? -2.853 -0.356 -8.782 1.00 86.94 236 ALA A CA 1
ATOM 1908 C C . ALA A 1 236 ? -3.847 -1.224 -7.989 1.00 86.94 236 ALA A C 1
ATOM 1910 O O . ALA A 1 236 ? -4.541 -0.722 -7.102 1.00 86.94 236 ALA A O 1
ATOM 1911 N N . THR A 1 237 ? -3.873 -2.532 -8.257 1.00 87.06 237 THR A N 1
ATOM 1912 C CA . THR A 1 237 ? -4.750 -3.498 -7.575 1.00 87.06 237 THR A CA 1
ATOM 1913 C C . THR A 1 237 ? -4.409 -3.623 -6.094 1.00 87.06 237 THR A C 1
ATOM 1915 O O . THR A 1 237 ? -5.309 -3.645 -5.254 1.00 87.06 237 THR A O 1
ATOM 1918 N N . ALA A 1 238 ? -3.118 -3.653 -5.752 1.00 85.06 238 ALA A N 1
ATOM 1919 C CA . ALA A 1 238 ? -2.677 -3.678 -4.364 1.00 85.06 238 ALA A CA 1
ATOM 1920 C C . ALA A 1 238 ? -3.147 -2.426 -3.610 1.00 85.06 238 ALA A C 1
ATOM 1922 O O . ALA A 1 238 ? -3.542 -2.526 -2.448 1.00 85.06 238 ALA A O 1
ATOM 1923 N N . SER A 1 239 ? -3.136 -1.258 -4.273 1.00 81.00 239 SER A N 1
ATOM 1924 C CA . SER A 1 239 ? -3.480 0.035 -3.663 1.00 81.00 239 SER A CA 1
ATOM 1925 C C . SER A 1 239 ? -2.718 0.276 -2.349 1.00 81.00 239 SER A C 1
ATOM 1927 O O . SER A 1 239 ? -3.276 0.789 -1.378 1.00 81.00 239 SER A O 1
ATOM 1929 N N . ILE A 1 240 ? -1.452 -0.155 -2.310 1.00 80.12 240 ILE A N 1
ATOM 1930 C CA . ILE A 1 240 ? -0.540 0.036 -1.182 1.00 80.12 240 ILE A CA 1
ATOM 1931 C C . ILE A 1 240 ? 0.429 1.146 -1.556 1.00 80.12 240 ILE A C 1
ATOM 1933 O O . ILE A 1 240 ? 1.188 1.021 -2.517 1.00 80.12 240 ILE A O 1
ATOM 1937 N N . LEU A 1 241 ? 0.425 2.219 -0.771 1.00 81.81 241 LEU A N 1
ATOM 1938 C CA . LEU A 1 241 ? 1.408 3.276 -0.911 1.00 81.81 241 LEU A CA 1
ATOM 1939 C C . LEU A 1 241 ? 2.772 2.787 -0.412 1.00 81.81 241 LEU A C 1
ATOM 1941 O O . LEU A 1 241 ? 2.914 2.350 0.731 1.00 81.81 241 LEU A O 1
ATOM 1945 N N . SER A 1 242 ? 3.793 2.858 -1.262 1.00 76.88 242 SER A N 1
ATOM 1946 C CA . SER A 1 242 ? 5.173 2.633 -0.832 1.00 76.88 242 SER A CA 1
ATOM 1947 C C . SER A 1 242 ? 5.621 3.782 0.070 1.00 76.88 242 SER A C 1
ATOM 1949 O O . SER A 1 242 ? 5.430 4.947 -0.266 1.00 76.88 242 SER A O 1
ATOM 1951 N N . SER A 1 243 ? 6.233 3.470 1.213 1.00 78.19 243 SER A N 1
ATOM 1952 C CA . SER A 1 243 ? 6.690 4.507 2.139 1.00 78.19 243 SER A CA 1
ATOM 1953 C C . SER A 1 243 ? 7.860 5.291 1.544 1.00 78.19 243 SER A C 1
ATOM 1955 O O . SER A 1 243 ? 8.945 4.736 1.354 1.00 78.19 243 SER A O 1
ATOM 1957 N N . SER A 1 244 ? 7.675 6.599 1.343 1.00 78.69 244 SER A N 1
ATOM 1958 C CA . SER A 1 244 ? 8.723 7.515 0.873 1.00 78.69 244 SER A CA 1
ATOM 1959 C C . SER A 1 244 ? 9.935 7.505 1.809 1.00 78.69 244 SER A C 1
ATOM 1961 O O . SER A 1 244 ? 11.080 7.552 1.370 1.00 78.69 244 SER A O 1
ATOM 1963 N N . LYS A 1 245 ? 9.696 7.373 3.122 1.00 81.06 245 LYS A N 1
ATOM 1964 C CA . LYS A 1 245 ? 10.748 7.272 4.148 1.00 81.06 245 LYS A CA 1
ATOM 1965 C C . LYS A 1 245 ? 11.603 6.017 3.951 1.00 81.06 245 LYS A C 1
ATOM 1967 O O . LYS A 1 245 ? 12.829 6.095 4.012 1.00 81.06 245 LYS A O 1
ATOM 1972 N N . VAL A 1 246 ? 10.965 4.869 3.708 1.00 83.06 246 VAL A N 1
ATOM 1973 C CA . VAL A 1 246 ? 11.667 3.598 3.461 1.00 83.06 246 VAL A CA 1
ATOM 1974 C C . VAL A 1 246 ? 12.398 3.642 2.123 1.00 83.06 246 VAL A C 1
ATOM 1976 O O . VAL A 1 246 ? 13.564 3.260 2.066 1.00 83.06 246 VAL A O 1
ATOM 1979 N N . PHE A 1 247 ? 11.753 4.164 1.079 1.00 85.00 247 PHE A N 1
ATOM 1980 C CA . PHE A 1 247 ? 12.361 4.345 -0.237 1.00 85.00 247 PHE A CA 1
ATOM 1981 C C . PHE A 1 247 ? 13.625 5.207 -0.159 1.00 85.00 247 PHE A C 1
ATOM 1983 O O . PHE A 1 247 ? 14.696 4.739 -0.527 1.00 85.00 247 PHE A O 1
ATOM 1990 N N . ASN A 1 248 ? 13.539 6.413 0.413 1.00 84.56 248 ASN A N 1
ATOM 1991 C CA . ASN A 1 248 ? 14.677 7.332 0.530 1.00 84.56 248 ASN A CA 1
ATOM 1992 C C . ASN A 1 248 ? 15.829 6.734 1.350 1.00 84.56 248 ASN A C 1
ATOM 1994 O O . ASN A 1 248 ? 16.995 6.989 1.064 1.00 84.56 248 ASN A O 1
ATOM 1998 N N . LYS A 1 249 ? 15.511 5.915 2.362 1.00 88.88 249 LYS A N 1
ATOM 1999 C CA . LYS A 1 249 ? 16.514 5.206 3.164 1.00 88.88 249 LYS A CA 1
ATOM 2000 C C . LYS A 1 249 ? 17.247 4.129 2.358 1.00 88.88 249 LYS A C 1
ATOM 2002 O O . LYS A 1 249 ? 18.443 3.945 2.557 1.00 88.88 249 LYS A O 1
ATOM 2007 N N . LEU A 1 250 ? 16.536 3.395 1.502 1.00 88.56 250 LEU A N 1
ATOM 2008 C CA . LEU A 1 250 ? 17.098 2.293 0.715 1.00 88.56 250 LEU A CA 1
ATOM 2009 C C . LEU A 1 250 ? 17.717 2.757 -0.608 1.00 88.56 250 LEU A C 1
ATOM 2011 O O . LEU A 1 250 ? 18.568 2.054 -1.149 1.00 88.56 250 LEU A O 1
ATOM 2015 N N . GLN A 1 251 ? 17.326 3.928 -1.114 1.00 86.81 251 GLN A N 1
ATOM 2016 C CA . GLN A 1 251 ? 17.690 4.418 -2.442 1.00 86.81 251 GLN A CA 1
ATOM 2017 C C . GLN A 1 251 ? 19.193 4.324 -2.753 1.00 86.81 251 GLN A C 1
ATOM 2019 O O . GLN A 1 251 ? 19.508 3.759 -3.795 1.00 86.81 251 GLN A O 1
ATOM 2024 N N . PRO A 1 252 ? 20.130 4.760 -1.883 1.00 87.75 252 PRO A N 1
ATOM 2025 C CA . PRO A 1 252 ? 21.558 4.657 -2.197 1.00 87.75 252 PRO A CA 1
ATOM 2026 C C . PRO A 1 252 ? 22.012 3.213 -2.456 1.00 87.75 252 PRO A C 1
ATOM 2028 O O . PRO A 1 252 ? 22.702 2.944 -3.432 1.00 87.75 252 PRO A O 1
ATOM 2031 N N . SER A 1 253 ? 21.567 2.260 -1.629 1.00 89.75 253 SER A N 1
ATOM 2032 C CA . SER A 1 253 ? 21.907 0.843 -1.819 1.00 89.75 253 SER A CA 1
ATOM 2033 C C . SER A 1 253 ? 21.213 0.210 -3.029 1.00 89.75 253 SER A C 1
ATOM 2035 O O . SER A 1 253 ? 21.756 -0.719 -3.623 1.00 89.75 253 SER A O 1
ATOM 2037 N N . LEU A 1 254 ? 20.027 0.704 -3.398 1.00 89.94 254 LEU A N 1
ATOM 2038 C CA . LEU A 1 254 ? 19.282 0.223 -4.564 1.00 89.94 254 LEU A CA 1
ATOM 2039 C C . LEU A 1 254 ? 19.902 0.707 -5.869 1.00 89.94 254 LEU A C 1
ATOM 2041 O O . LEU A 1 254 ? 20.008 -0.088 -6.797 1.00 89.94 254 LEU A O 1
ATOM 2045 N N . ASP A 1 255 ? 20.358 1.960 -5.915 1.00 87.81 255 ASP A N 1
ATOM 2046 C CA . ASP A 1 255 ? 21.080 2.511 -7.063 1.00 87.81 255 ASP A CA 1
ATOM 2047 C C . ASP A 1 255 ? 22.362 1.677 -7.324 1.00 87.81 255 ASP A C 1
ATOM 2049 O O . ASP A 1 255 ? 22.629 1.282 -8.457 1.00 87.81 255 ASP A O 1
ATOM 2053 N N . GLU A 1 256 ? 23.107 1.289 -6.278 1.00 88.69 256 GLU A N 1
ATOM 2054 C CA . GLU A 1 256 ? 24.269 0.390 -6.414 1.00 88.69 256 GLU A CA 1
ATOM 2055 C C . GLU A 1 256 ? 23.903 -1.034 -6.871 1.00 88.69 256 GLU A C 1
ATOM 2057 O O . GLU A 1 256 ? 24.627 -1.650 -7.660 1.00 88.69 256 GLU A O 1
ATOM 2062 N N . GLU A 1 257 ? 22.813 -1.602 -6.345 1.00 90.81 257 GLU A N 1
ATOM 2063 C CA . GLU A 1 257 ? 22.326 -2.925 -6.750 1.00 90.81 257 GLU A CA 1
ATOM 2064 C C . GLU A 1 257 ? 21.868 -2.918 -8.215 1.00 90.81 257 GLU A C 1
ATOM 2066 O O . GLU A 1 257 ? 22.179 -3.846 -8.968 1.00 90.81 257 GLU A O 1
ATOM 2071 N N . TRP A 1 258 ? 21.186 -1.853 -8.637 1.00 90.69 258 TRP A N 1
ATOM 2072 C CA . TRP A 1 258 ? 20.732 -1.670 -10.006 1.00 90.69 258 TRP A CA 1
ATOM 2073 C C . TRP A 1 258 ? 21.896 -1.615 -10.993 1.00 90.69 258 TRP A C 1
ATOM 2075 O O . TRP A 1 258 ? 21.883 -2.343 -11.985 1.00 90.69 258 TRP A O 1
ATOM 2085 N N . GLU A 1 259 ? 22.948 -0.851 -10.695 1.00 87.94 259 GLU A N 1
ATOM 2086 C CA . GLU A 1 259 ? 24.135 -0.790 -11.557 1.00 87.94 259 GLU A CA 1
ATOM 2087 C C . GLU A 1 259 ? 24.823 -2.163 -11.699 1.00 87.94 259 GLU A C 1
ATOM 2089 O O . GLU A 1 259 ? 25.256 -2.553 -12.789 1.00 87.94 259 GLU A O 1
ATOM 2094 N N . LYS A 1 260 ? 24.851 -2.980 -10.637 1.00 88.31 260 LYS A N 1
ATOM 2095 C CA . LYS A 1 260 ? 25.345 -4.371 -10.719 1.00 88.31 260 LYS A CA 1
ATOM 2096 C C . LYS A 1 260 ? 24.453 -5.253 -11.597 1.00 88.31 260 LYS A C 1
ATOM 2098 O O . LYS A 1 260 ? 24.953 -6.065 -12.370 1.00 88.31 260 LYS A O 1
ATOM 2103 N N . ILE A 1 261 ? 23.134 -5.109 -11.502 1.00 88.06 261 ILE A N 1
ATOM 2104 C CA . ILE A 1 261 ? 22.190 -5.861 -12.342 1.00 88.06 261 ILE A CA 1
ATOM 2105 C C . ILE A 1 261 ? 22.352 -5.458 -13.808 1.00 88.06 261 ILE A C 1
ATOM 2107 O O . ILE A 1 261 ? 22.442 -6.324 -14.677 1.00 88.06 261 ILE A O 1
ATOM 2111 N N . LYS A 1 262 ? 22.457 -4.156 -14.076 1.00 85.50 262 LYS A N 1
ATOM 2112 C CA . LYS A 1 262 ? 22.626 -3.594 -15.415 1.00 85.50 262 LYS A CA 1
ATOM 2113 C C . LYS A 1 262 ? 23.914 -4.066 -16.082 1.00 85.50 262 LYS A C 1
ATOM 2115 O O . LYS A 1 262 ? 23.879 -4.418 -17.257 1.00 85.50 262 LYS A O 1
ATOM 2120 N N . THR A 1 263 ? 25.024 -4.145 -15.343 1.00 83.06 263 THR A N 1
ATOM 2121 C CA . THR A 1 263 ? 26.296 -4.660 -15.886 1.00 83.06 263 THR A CA 1
ATOM 2122 C C . THR A 1 263 ? 26.248 -6.151 -16.224 1.00 83.06 263 THR A C 1
ATOM 2124 O O . THR A 1 263 ? 26.891 -6.577 -17.181 1.00 83.06 263 THR A O 1
ATOM 2127 N N . ASN A 1 264 ? 25.449 -6.938 -15.499 1.00 84.44 264 ASN A N 1
ATOM 2128 C CA . ASN A 1 264 ? 25.238 -8.360 -15.783 1.00 84.44 264 ASN A CA 1
ATOM 2129 C C . ASN A 1 264 ? 24.261 -8.619 -16.943 1.00 84.44 264 ASN A C 1
ATOM 2131 O O . ASN A 1 264 ? 24.201 -9.736 -17.460 1.00 84.44 264 ASN A O 1
ATOM 2135 N N . LEU A 1 265 ? 23.475 -7.621 -17.356 1.00 83.06 265 LEU A N 1
ATOM 2136 C CA . LEU A 1 265 ? 22.577 -7.744 -18.499 1.00 83.06 265 LEU A CA 1
ATOM 2137 C C . LEU A 1 265 ? 23.358 -7.568 -19.803 1.00 83.06 265 LEU A C 1
ATOM 2139 O O . LEU A 1 265 ? 23.993 -6.543 -20.038 1.00 83.06 265 LEU A O 1
ATOM 2143 N N . SER A 1 266 ? 23.219 -8.529 -20.717 1.00 64.94 266 SER A N 1
ATOM 2144 C CA . SER A 1 266 ? 23.862 -8.503 -22.040 1.00 64.94 266 SER A CA 1
ATOM 2145 C C . SER A 1 266 ? 23.466 -7.304 -22.907 1.00 64.94 266 SER A C 1
ATOM 2147 O O . SER A 1 266 ? 24.156 -6.992 -23.870 1.00 64.94 266 SER A O 1
ATOM 2149 N N . ARG A 1 267 ? 22.350 -6.642 -22.581 1.00 65.19 267 ARG A N 1
ATOM 2150 C CA . ARG A 1 267 ? 21.838 -5.442 -23.260 1.00 65.19 267 ARG A CA 1
ATOM 2151 C C . ARG A 1 267 ? 22.167 -4.131 -22.536 1.00 65.19 267 ARG A C 1
ATOM 2153 O O . ARG A 1 267 ? 21.854 -3.069 -23.057 1.00 65.19 267 ARG A O 1
ATOM 2160 N N . GLY A 1 268 ? 22.773 -4.191 -21.346 1.00 52.69 268 GLY A N 1
ATOM 2161 C CA . GLY A 1 268 ? 23.055 -3.025 -20.501 1.00 52.69 268 GLY A CA 1
ATOM 2162 C C . GLY A 1 268 ? 24.355 -2.284 -20.825 1.00 52.69 268 GLY A C 1
ATOM 2163 O O . GLY A 1 268 ? 24.603 -1.231 -20.244 1.00 52.69 268 GLY A O 1
ATOM 2164 N N . ILE A 1 269 ? 25.187 -2.803 -21.737 1.00 47.62 269 ILE A N 1
ATOM 2165 C CA . ILE A 1 269 ? 26.462 -2.185 -22.118 1.00 47.62 269 ILE A CA 1
ATOM 2166 C C . ILE A 1 269 ? 26.705 -2.359 -23.623 1.00 47.62 269 ILE A C 1
ATOM 2168 O O . ILE A 1 269 ? 27.332 -3.318 -24.061 1.00 47.62 269 ILE A O 1
ATOM 2172 N N . THR A 1 270 ? 26.311 -1.370 -24.415 1.00 36.97 270 THR A N 1
ATOM 2173 C CA . THR A 1 270 ? 27.135 -0.960 -25.557 1.00 36.97 270 THR A CA 1
ATOM 2174 C C . THR A 1 270 ? 27.476 0.500 -25.347 1.00 36.97 270 THR A C 1
ATOM 2176 O O . THR A 1 270 ? 26.707 1.387 -25.701 1.00 36.97 270 THR A O 1
ATOM 2179 N N . LYS A 1 271 ? 28.631 0.731 -24.710 1.00 33.84 271 LYS A N 1
ATOM 2180 C CA . LYS A 1 271 ? 29.353 1.996 -24.853 1.00 33.84 271 LYS A CA 1
ATOM 2181 C C . LYS A 1 271 ? 29.547 2.229 -26.354 1.00 33.84 271 LYS A C 1
ATOM 2183 O O . LYS A 1 271 ? 30.166 1.382 -26.999 1.00 33.84 271 LYS A O 1
ATOM 2188 N N . SER A 1 272 ? 29.015 3.327 -26.887 1.00 32.78 272 SER A N 1
ATOM 2189 C CA . SER A 1 272 ? 29.608 3.969 -28.064 1.00 32.78 272 SER A CA 1
ATOM 2190 C C . SER A 1 272 ? 30.799 4.795 -27.608 1.00 32.78 272 SER A C 1
ATOM 2192 O O . SER A 1 272 ? 30.579 5.608 -26.678 1.00 32.78 272 SER A O 1
#

Secondary structure (DSSP, 8-state):
--------B-HHIIIIIHHHHHHHHHHHHHHHHHHHHHHHHHHHHHHHHHH---HHHHHHHHHHHHHHHHHHHHHHHHHHHIIIIIHHHHHHHHHHHHHHHHHT----S---BSSS----SSHHHHHHHHHHHHHHHHHHHHHHHHHHHHHHHHHHHHHHHHHHHSTT--HHHHHHHHHHHTSIIIIIHHHHHHHHHHHHHHHHHHHHHHHHS---HHHHHHHHHHHHHHHHHHHHHHTPPPPHHHHHHHHHHHHHHHHHHHHHSTTS----